Protein AF-A0A059TWB1-F1 (afdb_monomer)

Radius of gyration: 18.77 Å; Cα contacts (8 Å, |Δi|>4): 506; chains: 1; bounding box: 41×34×62 Å

Solvent-accessible surface area (backbone atoms only — not comparable to full-atom values): 12458 Å² total; per-residue (Å²): 110,69,72,59,52,55,50,52,51,52,52,54,50,26,30,46,40,76,43,80,79,46,78,46,64,42,46,31,95,49,27,59,61,52,25,61,77,69,71,44,81,83,44,58,67,52,51,39,12,22,33,42,38,39,28,37,21,22,76,16,65,18,37,36,33,47,24,25,37,33,41,39,44,37,40,92,89,51,74,46,52,28,53,13,28,26,36,66,85,48,67,91,72,43,72,48,36,39,58,62,101,56,64,46,23,57,30,35,44,96,59,38,19,75,46,54,56,62,40,77,74,44,64,26,36,30,58,40,40,35,68,32,70,75,49,55,72,70,47,60,68,69,38,43,62,79,84,70,40,66,91,69,52,77,73,54,35,19,51,40,55,50,51,51,52,47,40,73,71,65,38,67,44,34,39,38,33,33,29,40,33,36,27,32,69,80,41,83,48,82,61,46,58,63,17,45,38,77,41,53,30,92,77,63,86,42,48,49,64,52,45,74,71,16,54,64,55,50,84,85,68,44,56,76,96,66,40,60,88,76,63,77,128

pLDDT: mean 71.33, std 15.92, range [30.28, 88.69]

Organism: Haloferax mediterranei (strain ATCC 33500 / DSM 1411 / JCM 8866 / NBRC 14739 / NCIMB 2177 / R-4) (NCBI:txid523841)

Structure (mmCIF, N/CA/C/O backbone):
data_AF-A0A059TWB1-F1
#
_entry.id   AF-A0A059TWB1-F1
#
loop_
_atom_site.group_PDB
_atom_site.id
_atom_site.type_symbol
_atom_site.label_atom_id
_atom_site.label_alt_id
_atom_site.label_comp_id
_atom_site.label_asym_id
_atom_site.label_entity_id
_atom_site.label_seq_id
_atom_site.pdbx_PDB_ins_code
_atom_site.Cartn_x
_atom_site.Cartn_y
_atom_site.Cartn_z
_atom_site.occupancy
_atom_site.B_iso_or_equiv
_atom_site.auth_seq_id
_atom_site.auth_comp_id
_atom_site.auth_asym_id
_atom_site.auth_atom_id
_atom_site.pdbx_PDB_model_num
ATOM 1 N N . MET A 1 1 ? -14.867 14.874 36.931 1.00 57.94 1 MET A N 1
ATOM 2 C CA . MET A 1 1 ? -14.498 13.442 36.920 1.00 57.94 1 MET A CA 1
ATOM 3 C C . MET A 1 1 ? -15.467 12.647 36.046 1.00 57.94 1 MET A C 1
ATOM 5 O O . MET A 1 1 ? -15.020 12.167 35.021 1.00 57.94 1 MET A O 1
ATOM 9 N N . ILE A 1 2 ? -16.777 12.658 36.336 1.00 58.56 2 ILE A N 1
ATOM 10 C CA . ILE A 1 2 ? -17.833 11.964 35.555 1.00 58.56 2 ILE A CA 1
ATOM 11 C C . ILE A 1 2 ? -17.865 12.372 34.066 1.00 58.56 2 ILE A C 1
ATOM 13 O O . ILE A 1 2 ? -17.783 11.517 33.196 1.00 58.56 2 ILE A O 1
ATOM 17 N N . LEU A 1 3 ? -17.836 13.675 33.762 1.00 59.59 3 LEU A N 1
ATOM 18 C CA . LEU A 1 3 ? -17.797 14.181 32.376 1.00 59.59 3 LEU A CA 1
ATOM 19 C C . LEU A 1 3 ? -16.589 13.684 31.559 1.00 59.59 3 LEU A C 1
ATOM 21 O O . LEU A 1 3 ? -16.654 13.584 30.339 1.00 59.59 3 LEU A O 1
ATOM 25 N N . ASN A 1 4 ? -15.474 13.385 32.232 1.00 63.19 4 ASN A N 1
ATOM 26 C CA . ASN A 1 4 ? -14.256 12.914 31.576 1.00 63.19 4 ASN A CA 1
ATOM 27 C C . ASN A 1 4 ? -14.325 11.406 31.286 1.00 63.19 4 ASN A C 1
ATOM 29 O O . ASN A 1 4 ? -13.721 10.934 30.330 1.00 63.19 4 ASN A O 1
ATOM 33 N N . GLU A 1 5 ? -15.074 10.653 32.094 1.00 61.12 5 GLU A N 1
ATOM 34 C CA . GLU A 1 5 ? -15.342 9.231 31.868 1.00 61.12 5 GLU A CA 1
ATOM 35 C C . GLU A 1 5 ? -16.397 9.033 30.773 1.00 61.12 5 GLU A C 1
ATOM 37 O O . GLU A 1 5 ? -16.177 8.227 29.875 1.00 61.12 5 GLU A O 1
ATOM 42 N N . GLU A 1 6 ? -17.470 9.831 30.758 1.00 63.31 6 GLU A N 1
ATOM 43 C CA . GLU A 1 6 ? -18.494 9.806 29.698 1.00 63.31 6 GLU A CA 1
ATOM 44 C C . GLU A 1 6 ? -17.918 10.182 28.324 1.00 63.31 6 GLU A C 1
ATOM 46 O O . GLU A 1 6 ? -18.225 9.542 27.313 1.00 63.31 6 GLU A O 1
ATOM 51 N N . LYS A 1 7 ? -17.017 11.175 28.281 1.00 64.88 7 LYS A N 1
ATOM 52 C CA . LYS A 1 7 ? -16.310 11.563 27.054 1.00 64.88 7 LYS A CA 1
ATOM 53 C C . LYS A 1 7 ? -15.406 10.436 26.544 1.00 64.88 7 LYS A C 1
ATOM 55 O O . LYS A 1 7 ? -15.518 10.055 25.382 1.00 64.88 7 LYS A O 1
ATOM 60 N N . LYS A 1 8 ? -14.600 9.824 27.421 1.00 67.00 8 LYS A N 1
ATOM 61 C CA . LYS A 1 8 ? -13.758 8.661 27.074 1.00 67.00 8 LYS A CA 1
ATOM 62 C C . LYS A 1 8 ? -14.581 7.467 26.591 1.00 67.00 8 LYS A C 1
ATOM 64 O O . LYS A 1 8 ? -14.169 6.759 25.676 1.00 67.00 8 LYS A O 1
ATOM 69 N N . GLN A 1 9 ? -15.749 7.238 27.186 1.00 64.56 9 GLN A N 1
ATOM 70 C CA . GLN A 1 9 ? -16.629 6.134 26.811 1.00 64.56 9 GLN A CA 1
ATOM 71 C C . GLN A 1 9 ? -17.284 6.367 25.440 1.00 64.56 9 GLN A C 1
ATOM 73 O O . GLN A 1 9 ? -17.378 5.434 24.645 1.00 64.56 9 GLN A O 1
ATOM 78 N N . THR A 1 10 ? -17.661 7.611 25.134 1.00 68.38 10 THR A N 1
ATOM 79 C CA . THR A 1 10 ? -18.201 8.015 23.823 1.00 68.38 10 THR A CA 1
ATOM 80 C C . THR A 1 10 ? -17.132 7.948 22.727 1.00 68.38 10 THR A C 1
ATOM 82 O O . THR A 1 10 ? -17.381 7.426 21.640 1.00 68.38 10 THR A O 1
ATOM 85 N N . GLU A 1 11 ? -15.911 8.399 23.026 1.00 65.19 11 GLU A N 1
ATOM 86 C CA . GLU A 1 11 ? -14.762 8.298 22.117 1.00 65.19 11 GLU A CA 1
ATOM 87 C C . GLU A 1 11 ? -14.415 6.837 21.810 1.00 65.19 11 GLU A C 1
ATOM 89 O O . GLU A 1 11 ? -14.202 6.478 20.653 1.00 65.19 11 GLU A O 1
ATOM 94 N N . PHE A 1 12 ? -14.428 5.966 22.823 1.00 67.88 12 PHE A N 1
ATOM 95 C CA . PHE A 1 12 ? -14.189 4.535 22.640 1.00 67.88 12 PHE A CA 1
ATOM 96 C C . PHE A 1 12 ? -15.277 3.855 21.797 1.00 67.88 12 PHE A C 1
ATOM 98 O O . PHE A 1 12 ? -14.980 2.973 20.993 1.00 67.88 12 PHE A O 1
ATOM 105 N N . GLN A 1 13 ? -16.539 4.265 21.945 1.00 72.88 13 GLN A N 1
ATOM 106 C CA . GLN A 1 13 ? -17.643 3.742 21.132 1.00 72.88 13 GLN A CA 1
ATOM 107 C C . GLN A 1 13 ? -17.576 4.179 19.663 1.00 72.88 13 GLN A C 1
ATOM 109 O O . GLN A 1 13 ? -18.137 3.496 18.812 1.00 72.88 13 GLN A O 1
ATOM 114 N N . SER A 1 14 ? -16.854 5.258 19.366 1.00 79.62 14 SER A N 1
ATOM 115 C CA . SER A 1 14 ? -16.756 5.848 18.026 1.00 79.62 14 SER A CA 1
ATOM 116 C C . SER A 1 14 ? -15.468 5.467 17.285 1.00 79.62 14 SER A C 1
ATOM 118 O O . SER A 1 14 ? -15.200 5.999 16.212 1.00 79.62 14 SER A O 1
ATOM 120 N N . LYS A 1 15 ? -14.650 4.571 17.854 1.00 80.62 15 LYS A N 1
ATOM 121 C CA . LYS A 1 15 ? -13.326 4.217 17.332 1.00 80.62 15 LYS A CA 1
ATOM 122 C C . LYS A 1 15 ? -13.314 2.841 16.658 1.00 80.62 15 LYS A C 1
ATOM 124 O O . LYS A 1 15 ? -13.809 1.857 17.222 1.00 80.62 15 LYS A O 1
ATOM 129 N N . ALA A 1 16 ? -12.700 2.767 15.478 1.00 83.75 16 ALA A N 1
ATOM 130 C CA . ALA A 1 16 ? -12.298 1.503 14.868 1.00 83.75 16 ALA A CA 1
ATOM 131 C C . ALA A 1 16 ? -10.991 1.005 15.510 1.00 83.75 16 ALA A C 1
ATOM 133 O O . ALA A 1 16 ? -10.107 1.793 15.855 1.00 83.75 16 ALA A O 1
ATOM 134 N N . LEU A 1 17 ? -10.856 -0.308 15.695 1.00 85.06 17 LEU A N 1
ATOM 135 C CA . LEU A 1 17 ? -9.647 -0.924 16.251 1.00 85.06 17 LEU A CA 1
ATOM 136 C C . LEU A 1 17 ? -9.122 -1.927 15.239 1.00 85.06 17 LEU A C 1
ATOM 138 O O . LEU A 1 17 ? -9.489 -3.102 15.271 1.00 85.06 17 LEU A O 1
ATOM 142 N N . LEU A 1 18 ? -8.296 -1.421 14.327 1.00 83.81 18 LEU A N 1
ATOM 143 C CA . LEU A 1 18 ? -7.732 -2.216 13.251 1.00 83.81 18 LEU A CA 1
ATOM 144 C C . LEU A 1 18 ? -6.528 -3.025 13.726 1.00 83.81 18 LEU A C 1
ATOM 146 O O . LEU A 1 18 ? -5.653 -2.506 14.421 1.00 83.81 18 LEU A O 1
ATOM 150 N N . ARG A 1 19 ? -6.482 -4.287 13.309 1.00 83.00 19 ARG A N 1
ATOM 151 C CA . ARG A 1 19 ? -5.307 -5.150 13.388 1.00 83.00 19 ARG A CA 1
ATOM 152 C C . ARG A 1 19 ? -4.946 -5.600 11.980 1.00 83.00 19 ARG A C 1
ATOM 154 O O . ARG A 1 19 ? -5.829 -5.962 11.207 1.00 83.00 19 ARG A O 1
ATOM 161 N N . ILE A 1 20 ? -3.656 -5.547 11.671 1.00 85.94 20 ILE A N 1
ATOM 162 C CA . ILE A 1 20 ? -3.090 -6.099 10.442 1.00 85.94 20 ILE A CA 1
ATOM 163 C C . ILE A 1 20 ? -2.754 -7.552 10.756 1.00 85.94 20 ILE A C 1
ATOM 165 O O . ILE A 1 20 ? -1.930 -7.806 11.633 1.00 85.94 20 ILE A O 1
ATOM 169 N N . GLU A 1 21 ? -3.441 -8.483 10.107 1.00 83.69 21 GLU A N 1
ATOM 170 C CA . GLU A 1 21 ? -3.181 -9.918 10.276 1.00 83.69 21 GLU A CA 1
ATOM 171 C C . GLU A 1 21 ? -2.085 -10.387 9.329 1.00 83.69 21 GLU A C 1
ATOM 173 O O . GLU A 1 21 ? -1.260 -11.216 9.700 1.00 83.69 21 GLU A O 1
ATOM 178 N N . ASP A 1 22 ? -2.083 -9.839 8.113 1.00 85.12 22 ASP A N 1
ATOM 179 C CA . ASP A 1 22 ? -1.113 -10.169 7.081 1.00 85.12 22 ASP A CA 1
ATOM 180 C C . ASP A 1 22 ? -0.926 -8.998 6.110 1.00 85.12 22 ASP A C 1
ATOM 182 O O . ASP A 1 22 ? -1.837 -8.186 5.904 1.00 85.12 22 ASP A O 1
ATOM 186 N N . LEU A 1 23 ? 0.260 -8.933 5.515 1.00 85.50 23 LEU A N 1
ATOM 187 C CA . LEU A 1 23 ? 0.643 -7.990 4.474 1.00 85.50 23 LEU A CA 1
ATOM 188 C C . LEU A 1 23 ? 1.452 -8.745 3.426 1.00 85.50 23 LEU A C 1
ATOM 190 O O . LEU A 1 23 ? 2.512 -9.291 3.730 1.00 85.50 23 LEU A O 1
ATOM 194 N N . GLN A 1 24 ? 0.992 -8.699 2.182 1.00 86.56 24 GLN A N 1
ATOM 195 C CA . GLN A 1 24 ? 1.705 -9.263 1.048 1.00 86.56 24 GLN A CA 1
ATOM 196 C C . GLN A 1 24 ? 1.864 -8.206 -0.035 1.00 86.56 24 GLN A C 1
ATOM 198 O O . GLN A 1 24 ? 0.950 -7.436 -0.324 1.00 86.56 24 GLN A O 1
ATOM 203 N N . VAL A 1 25 ? 3.044 -8.180 -0.641 1.00 85.94 25 VAL A N 1
ATOM 204 C CA . VAL A 1 25 ? 3.274 -7.463 -1.891 1.00 85.94 25 VAL A CA 1
ATOM 205 C C . VAL A 1 25 ? 3.314 -8.519 -2.991 1.00 85.94 25 VAL A C 1
ATOM 207 O O . VAL A 1 25 ? 3.913 -9.578 -2.815 1.00 85.94 25 VAL A O 1
ATOM 210 N N . ILE A 1 26 ? 2.660 -8.273 -4.116 1.00 87.25 26 ILE A N 1
ATOM 211 C CA . ILE A 1 26 ? 2.767 -9.116 -5.305 1.00 87.25 26 ILE A CA 1
ATOM 212 C C . ILE A 1 26 ? 3.538 -8.287 -6.320 1.00 87.25 26 ILE A C 1
ATOM 214 O O . ILE A 1 26 ? 3.010 -7.277 -6.787 1.00 87.25 26 ILE A O 1
ATOM 218 N N . PRO A 1 27 ? 4.787 -8.661 -6.621 1.00 86.31 27 PRO A N 1
ATOM 219 C CA . PRO A 1 27 ? 5.607 -7.863 -7.507 1.00 86.31 27 PRO A CA 1
ATOM 220 C C . PRO A 1 27 ? 5.086 -7.959 -8.944 1.00 86.31 27 PRO A C 1
ATOM 222 O O . PRO A 1 27 ? 4.483 -8.978 -9.313 1.00 86.31 27 PRO A O 1
ATOM 225 N N . ALA A 1 28 ? 5.307 -6.912 -9.740 1.00 84.06 28 ALA A N 1
ATOM 226 C CA . ALA A 1 28 ? 4.759 -6.778 -11.094 1.00 84.06 28 ALA A CA 1
ATOM 227 C C . ALA A 1 28 ? 4.947 -8.035 -11.969 1.00 84.06 28 ALA A C 1
ATOM 229 O O . ALA A 1 28 ? 4.011 -8.488 -12.631 1.00 84.06 28 ALA A O 1
ATOM 230 N N . GLU A 1 29 ? 6.106 -8.698 -11.898 1.00 84.88 29 GLU A N 1
ATOM 231 C CA . GLU A 1 29 ? 6.397 -9.908 -12.675 1.00 84.88 29 GLU A CA 1
ATOM 232 C C . GLU A 1 29 ? 5.523 -11.125 -12.318 1.00 84.88 29 GLU A C 1
ATOM 234 O O . GLU A 1 29 ? 5.424 -12.067 -13.106 1.00 84.88 29 GLU A O 1
ATOM 239 N N . LYS A 1 30 ? 4.870 -11.117 -11.149 1.00 88.06 30 LYS A N 1
ATOM 240 C CA . LYS A 1 30 ? 3.925 -12.157 -10.708 1.00 88.06 30 LYS A CA 1
ATOM 241 C C . LYS A 1 30 ? 2.465 -11.757 -10.894 1.00 88.06 30 LYS A C 1
ATOM 243 O O . LYS A 1 30 ? 1.582 -12.601 -10.719 1.00 88.06 30 LYS A O 1
ATOM 248 N N . VAL A 1 31 ? 2.182 -10.507 -11.269 1.00 84.88 31 VAL A N 1
ATOM 249 C CA . VAL A 1 31 ? 0.800 -10.022 -11.353 1.00 84.88 31 VAL A CA 1
ATOM 250 C C . VAL A 1 31 ? 0.008 -10.711 -12.455 1.00 84.88 31 VAL A C 1
ATOM 252 O O . VAL A 1 31 ? -1.175 -10.944 -12.260 1.00 84.88 31 VAL A O 1
ATOM 255 N N . SER A 1 32 ? 0.619 -11.137 -13.562 1.00 83.06 32 SER A N 1
ATOM 256 C CA . SER A 1 32 ? -0.116 -11.881 -14.601 1.00 83.06 32 SER A CA 1
ATOM 257 C C . SER A 1 32 ? -0.689 -13.212 -14.086 1.00 83.06 32 SER A C 1
ATOM 259 O O . SER A 1 32 ? -1.861 -13.524 -14.320 1.00 83.06 32 SER A O 1
ATOM 261 N N . GLU A 1 33 ? 0.104 -13.975 -13.328 1.00 86.44 33 GLU A N 1
ATOM 262 C CA . GLU A 1 33 ? -0.348 -15.224 -12.704 1.00 86.44 33 GLU A CA 1
ATOM 263 C C . GLU A 1 33 ? -1.407 -14.942 -11.633 1.00 86.44 33 GLU A C 1
ATOM 265 O O . GLU A 1 33 ? -2.465 -15.575 -11.607 1.00 86.44 33 GLU A O 1
ATOM 270 N N . TYR A 1 34 ? -1.150 -13.948 -10.781 1.00 84.56 34 TYR A N 1
ATOM 271 C CA . TYR A 1 34 ? -2.087 -13.523 -9.748 1.00 84.56 34 TYR A CA 1
ATOM 272 C C . TYR A 1 34 ? -3.430 -13.068 -10.341 1.00 84.56 34 TYR A C 1
ATOM 274 O O . TYR A 1 34 ? -4.488 -13.471 -9.859 1.00 84.56 34 TYR A O 1
ATOM 282 N N . ALA A 1 35 ? -3.394 -12.280 -11.415 1.00 78.50 35 ALA A N 1
ATOM 283 C CA . ALA A 1 35 ? -4.558 -11.793 -12.137 1.00 78.50 35 ALA A CA 1
ATOM 284 C C . ALA A 1 35 ? -5.383 -12.944 -12.706 1.00 78.50 35 ALA A C 1
ATOM 286 O O . ALA A 1 35 ? -6.587 -12.996 -12.461 1.00 78.50 35 ALA A O 1
ATOM 287 N N . THR A 1 36 ? -4.731 -13.910 -13.353 1.00 81.06 36 THR A N 1
ATOM 288 C CA . THR A 1 36 ? -5.395 -15.100 -13.903 1.00 81.06 36 THR A CA 1
ATOM 289 C C . THR A 1 36 ? -6.097 -15.900 -12.801 1.00 81.06 36 THR A C 1
ATOM 291 O O . THR A 1 36 ? -7.265 -16.269 -12.926 1.00 81.06 36 THR A O 1
ATOM 294 N N . ASN A 1 37 ? -5.408 -16.132 -11.679 1.00 82.50 37 ASN A N 1
ATOM 295 C CA . ASN A 1 37 ? -5.936 -16.921 -10.563 1.00 82.50 37 ASN A CA 1
ATOM 296 C C . ASN A 1 37 ? -7.098 -16.229 -9.830 1.00 82.50 37 ASN A C 1
ATOM 298 O O . ASN A 1 37 ? -7.952 -16.907 -9.257 1.00 82.50 37 ASN A O 1
ATOM 302 N N . ASN A 1 38 ? -7.151 -14.895 -9.872 1.00 75.62 38 ASN A N 1
ATOM 303 C CA . ASN A 1 38 ? -8.156 -14.082 -9.185 1.00 75.62 38 ASN A CA 1
ATOM 304 C C . ASN A 1 38 ? -9.183 -13.435 -10.138 1.00 75.62 38 ASN A C 1
ATOM 306 O O . ASN A 1 38 ? -10.037 -12.663 -9.699 1.00 75.62 38 ASN A O 1
ATOM 310 N N . GLY A 1 39 ? -9.144 -13.767 -11.435 1.00 71.56 39 GLY A N 1
ATOM 311 C CA . GLY A 1 39 ? -10.080 -13.276 -12.450 1.00 71.56 39 GLY A CA 1
ATOM 312 C C . GLY A 1 39 ? -9.986 -11.769 -12.716 1.00 71.56 39 GLY A C 1
ATOM 313 O O . GLY A 1 39 ? -11.023 -11.109 -12.836 1.00 71.56 39 GLY A O 1
ATOM 314 N N . LEU A 1 40 ? -8.762 -11.232 -12.783 1.00 70.19 40 LEU A N 1
ATOM 315 C CA . LEU A 1 40 ? -8.444 -9.812 -13.008 1.00 70.19 40 LEU A CA 1
ATOM 316 C C . LEU A 1 40 ? -8.096 -9.490 -14.473 1.00 70.19 40 LEU A C 1
ATOM 318 O O . LEU A 1 40 ? -7.635 -8.391 -14.769 1.00 70.19 40 LEU A O 1
ATOM 322 N N . ASP A 1 41 ? -8.357 -10.415 -15.397 1.00 64.50 41 ASP A N 1
ATOM 323 C CA . ASP A 1 41 ? -7.938 -10.355 -16.810 1.00 64.50 41 ASP A CA 1
ATOM 324 C C . ASP A 1 41 ? -8.489 -9.148 -17.599 1.00 64.50 41 ASP A C 1
ATOM 326 O O . ASP A 1 41 ? -8.076 -8.893 -18.725 1.00 64.50 41 ASP A O 1
ATOM 330 N N . THR A 1 42 ? -9.427 -8.388 -17.027 1.00 63.56 42 THR A N 1
ATOM 331 C CA . THR A 1 42 ? -10.041 -7.202 -17.647 1.00 63.56 42 THR A CA 1
ATOM 332 C C . THR A 1 42 ? -9.328 -5.884 -17.323 1.00 63.56 42 THR A C 1
ATOM 334 O O . THR A 1 42 ? -9.861 -4.826 -17.652 1.00 63.56 42 THR A O 1
ATOM 337 N N . TRP A 1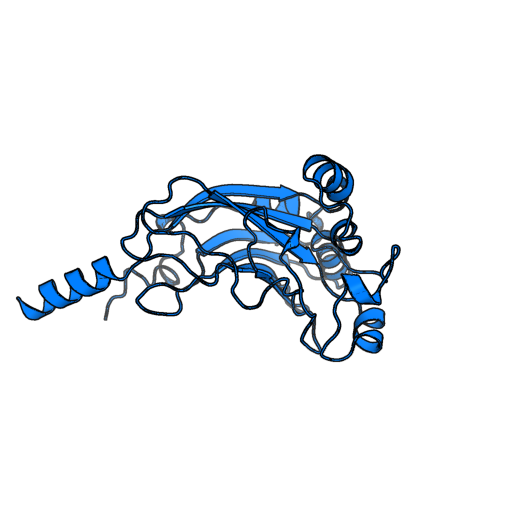 43 ? -8.169 -5.917 -16.651 1.00 69.25 43 TRP A N 1
ATOM 338 C CA . TRP A 1 43 ? -7.457 -4.723 -16.166 1.00 69.25 43 TRP A CA 1
ATOM 339 C C . TRP A 1 43 ? -5.988 -4.718 -16.628 1.00 69.25 43 TRP A C 1
ATOM 341 O O . TRP A 1 43 ? -5.089 -4.947 -15.818 1.00 69.25 43 TRP A O 1
ATOM 351 N N . PRO A 1 44 ? -5.707 -4.449 -17.918 1.00 67.44 44 PRO A N 1
ATOM 352 C CA . PRO A 1 44 ? -4.363 -4.593 -18.488 1.00 67.44 44 PRO A CA 1
ATOM 353 C C . PRO A 1 44 ? -3.288 -3.743 -17.796 1.00 67.44 44 PRO A C 1
ATOM 355 O O . PRO A 1 44 ? -2.142 -4.163 -17.694 1.00 67.44 44 PRO A O 1
ATOM 358 N N . HIS A 1 45 ? -3.655 -2.575 -17.258 1.00 69.31 45 HIS A N 1
ATOM 359 C CA . HIS A 1 45 ? -2.728 -1.696 -16.536 1.00 69.31 45 HIS A CA 1
ATOM 360 C C . HIS A 1 45 ? -2.200 -2.314 -15.232 1.00 69.31 45 HIS A C 1
ATOM 362 O O . HIS A 1 45 ? -1.092 -1.991 -14.815 1.00 69.31 45 HIS A O 1
ATOM 368 N N . LEU A 1 46 ? -2.942 -3.244 -14.613 1.00 74.44 46 LEU A N 1
ATOM 369 C CA . LEU A 1 46 ? -2.480 -3.935 -13.407 1.00 74.44 46 LEU A CA 1
ATOM 370 C C . LEU A 1 46 ? -1.269 -4.830 -13.683 1.00 74.44 46 LEU A C 1
ATOM 372 O O . LEU A 1 46 ? -0.492 -5.067 -12.770 1.00 74.44 46 LEU A O 1
ATOM 376 N N . LEU A 1 47 ? -1.059 -5.277 -14.928 1.00 76.50 47 LEU A N 1
ATOM 377 C CA . LEU A 1 47 ? 0.117 -6.074 -15.303 1.00 76.50 47 LEU A CA 1
ATOM 378 C C . LEU A 1 47 ? 1.440 -5.312 -15.132 1.00 76.50 47 LEU A C 1
ATOM 380 O O . LEU A 1 47 ? 2.496 -5.934 -15.089 1.00 76.50 47 LEU A O 1
ATOM 384 N N . HIS A 1 48 ? 1.374 -3.985 -15.030 1.00 76.25 48 HIS A N 1
ATOM 385 C CA . HIS A 1 48 ? 2.517 -3.102 -14.812 1.00 76.25 48 HIS A CA 1
ATOM 386 C C . HIS A 1 48 ? 2.613 -2.603 -13.364 1.00 76.25 48 HIS A C 1
ATOM 388 O O . HIS A 1 48 ? 3.455 -1.768 -13.058 1.00 76.25 48 HIS A O 1
ATOM 394 N N . ALA A 1 49 ? 1.735 -3.062 -12.472 1.00 80.12 49 ALA A N 1
ATOM 395 C CA . ALA A 1 49 ? 1.684 -2.603 -11.092 1.00 80.12 49 ALA A CA 1
ATOM 396 C C . ALA A 1 49 ? 2.334 -3.610 -10.146 1.00 80.12 49 ALA A C 1
ATOM 398 O O . ALA A 1 49 ? 2.241 -4.811 -10.363 1.00 80.12 49 ALA A O 1
ATOM 399 N N . ASP A 1 50 ? 2.895 -3.133 -9.038 1.00 85.19 50 ASP A N 1
ATOM 400 C CA . ASP A 1 50 ? 3.005 -3.978 -7.849 1.00 85.19 50 ASP A CA 1
ATOM 401 C C . ASP A 1 50 ? 1.635 -3.981 -7.152 1.00 85.19 50 ASP A C 1
ATOM 403 O O . ASP A 1 50 ? 0.963 -2.9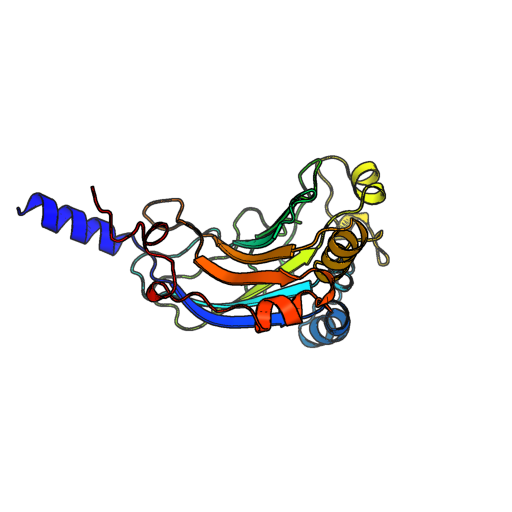50 -7.099 1.00 85.19 50 ASP A O 1
ATOM 407 N N . LEU A 1 51 ? 1.184 -5.108 -6.604 1.00 85.81 51 LEU A N 1
ATOM 408 C CA . LEU A 1 51 ? -0.042 -5.148 -5.800 1.00 85.81 51 LEU A CA 1
ATOM 409 C C . LEU A 1 51 ? 0.296 -5.239 -4.317 1.00 85.81 51 LEU A C 1
ATOM 411 O O . LEU A 1 51 ? 1.289 -5.848 -3.931 1.00 85.81 51 LEU A O 1
ATOM 415 N N . VAL A 1 52 ? -0.560 -4.666 -3.479 1.00 85.69 52 VAL A N 1
ATOM 416 C CA . VAL A 1 52 ? -0.513 -4.849 -2.028 1.00 85.69 52 VAL A CA 1
ATOM 417 C C . VAL A 1 52 ? -1.802 -5.504 -1.587 1.00 85.69 52 VAL A C 1
ATOM 419 O O . VAL A 1 52 ? -2.877 -4.928 -1.756 1.00 85.69 52 VAL A O 1
ATOM 422 N N . GLU A 1 53 ? -1.683 -6.679 -0.986 1.00 87.12 53 GLU A N 1
ATOM 423 C CA . GLU A 1 53 ? -2.752 -7.335 -0.253 1.00 87.12 53 GLU A CA 1
ATOM 424 C C . GLU A 1 53 ? -2.566 -7.123 1.244 1.00 87.12 53 GLU A C 1
ATOM 426 O O . GLU A 1 53 ? -1.495 -7.358 1.802 1.00 87.12 53 GLU A O 1
ATOM 431 N N . VAL A 1 54 ? -3.626 -6.678 1.908 1.00 85.88 54 VAL A N 1
ATOM 432 C CA . VAL A 1 54 ? -3.646 -6.488 3.356 1.00 85.88 54 VAL A CA 1
ATOM 433 C C . VAL A 1 54 ? -4.822 -7.258 3.924 1.00 85.88 54 VAL A C 1
ATOM 435 O O . VAL A 1 54 ? -5.972 -7.023 3.542 1.00 85.88 54 VAL A O 1
ATOM 438 N N . THR A 1 55 ? -4.540 -8.146 4.873 1.00 86.94 55 THR A N 1
ATOM 439 C CA . THR A 1 55 ? -5.579 -8.790 5.675 1.00 86.94 55 THR A CA 1
ATOM 440 C C . THR A 1 55 ? -5.809 -7.962 6.927 1.00 86.94 55 THR A C 1
ATOM 442 O O . THR A 1 55 ? -4.910 -7.783 7.751 1.00 86.94 55 THR A O 1
ATOM 445 N N . LEU A 1 56 ? -7.022 -7.434 7.057 1.00 86.25 56 LEU A N 1
ATOM 446 C CA . LEU A 1 56 ? -7.417 -6.539 8.134 1.00 86.25 56 LEU A CA 1
ATOM 447 C C . LEU A 1 56 ? -8.528 -7.133 8.984 1.00 86.25 56 LEU A C 1
ATOM 449 O O . LEU A 1 56 ? -9.428 -7.820 8.497 1.00 86.25 56 LEU A O 1
ATOM 453 N N . SER A 1 57 ? -8.505 -6.739 10.247 1.00 83.69 57 SER A N 1
ATOM 454 C CA . SER A 1 57 ? -9.516 -7.085 11.240 1.00 83.69 57 SER A CA 1
ATOM 455 C C . SER A 1 57 ? -9.909 -5.840 11.995 1.00 83.69 57 SER A C 1
ATOM 457 O O . SER A 1 57 ? -9.050 -5.024 12.320 1.00 83.69 57 SER A O 1
ATOM 459 N N . ASN A 1 58 ? -11.187 -5.695 12.319 1.00 85.50 58 ASN A N 1
ATOM 460 C CA . ASN A 1 58 ? -11.691 -4.580 13.103 1.00 85.50 58 ASN A CA 1
ATOM 461 C C . ASN A 1 58 ? -12.371 -5.088 14.372 1.00 85.50 58 ASN A C 1
ATOM 463 O O . ASN A 1 58 ? -13.471 -5.628 14.333 1.00 85.50 58 ASN A O 1
ATOM 467 N N . PHE A 1 59 ? -11.741 -4.848 15.518 1.00 84.50 59 PHE A N 1
ATOM 468 C CA . PHE A 1 59 ? -12.287 -5.139 16.850 1.00 84.50 59 PHE A CA 1
ATOM 469 C C . PHE A 1 59 ? -12.962 -3.916 17.487 1.00 84.50 59 PHE A C 1
ATOM 471 O O . PHE A 1 59 ? -13.317 -3.925 18.668 1.00 84.50 59 PHE A O 1
ATOM 478 N N . GLY A 1 60 ? -13.077 -2.830 16.723 1.00 78.94 60 GLY A N 1
ATOM 479 C CA . GLY A 1 60 ? -13.658 -1.574 17.158 1.00 78.94 60 GLY A CA 1
ATOM 480 C C . GLY A 1 60 ? -15.179 -1.594 17.154 1.00 78.94 60 GLY A C 1
ATOM 481 O O . GLY A 1 60 ? -15.833 -2.487 16.610 1.00 78.94 60 GLY A O 1
ATOM 482 N N . ARG A 1 61 ? -15.746 -0.560 17.775 1.00 82.88 61 ARG A N 1
ATOM 483 C CA . ARG A 1 61 ? -17.199 -0.346 17.838 1.00 82.88 61 ARG A CA 1
ATOM 484 C C . ARG A 1 61 ? -17.725 0.539 16.711 1.00 82.88 61 ARG A C 1
ATOM 486 O O . ARG A 1 61 ? -18.937 0.601 16.534 1.00 82.88 61 ARG A O 1
ATOM 493 N N . ALA A 1 62 ? -16.827 1.152 15.942 1.00 86.19 62 ALA A N 1
ATOM 494 C CA . ALA A 1 62 ? -17.127 1.836 14.693 1.00 86.19 62 ALA A CA 1
ATOM 495 C C . ALA A 1 62 ? -16.494 1.092 13.500 1.00 86.19 62 ALA A C 1
ATOM 497 O O . ALA A 1 62 ? -15.456 0.435 13.673 1.00 86.19 62 ALA A O 1
ATOM 498 N N . PRO A 1 63 ? -17.110 1.154 12.307 1.00 88.31 63 PRO A N 1
ATOM 499 C CA . PRO A 1 63 ? -16.458 0.705 11.083 1.00 88.31 63 PRO A CA 1
ATOM 500 C C . PRO A 1 63 ? -15.214 1.559 10.803 1.00 88.31 63 PRO A C 1
ATOM 502 O O . PRO A 1 63 ? -15.130 2.702 11.258 1.00 88.31 63 PRO A O 1
ATOM 505 N N . ALA A 1 64 ? -14.260 0.999 10.060 1.00 86.75 64 ALA A N 1
ATOM 506 C CA . ALA A 1 64 ? -13.263 1.810 9.374 1.00 86.75 64 ALA A CA 1
ATOM 507 C C . ALA A 1 64 ? -13.660 1.930 7.902 1.00 86.75 64 ALA A C 1
ATOM 509 O O . ALA A 1 64 ? -13.908 0.928 7.229 1.00 86.75 64 ALA A O 1
ATOM 510 N N . GLU A 1 65 ? -13.739 3.166 7.440 1.00 87.38 65 GLU A N 1
ATOM 511 C CA . GLU A 1 65 ? -14.230 3.562 6.126 1.00 87.38 65 GLU A CA 1
ATOM 512 C C . GLU A 1 65 ? -13.125 4.288 5.358 1.00 87.38 65 GLU A C 1
ATOM 514 O O . GLU A 1 65 ? -12.131 4.723 5.949 1.00 87.38 65 GLU A O 1
ATOM 519 N N . GLU A 1 66 ? -13.289 4.418 4.041 1.00 84.56 66 GLU A N 1
ATOM 520 C CA . GLU A 1 66 ? -12.305 5.057 3.160 1.00 84.56 66 GLU A CA 1
ATOM 521 C C . GLU A 1 66 ? -10.888 4.482 3.319 1.00 84.56 66 GLU A C 1
ATOM 523 O O . GLU A 1 66 ? -9.887 5.203 3.276 1.00 84.56 66 GLU A O 1
ATOM 528 N N . LEU A 1 67 ? -10.801 3.162 3.518 1.00 86.38 67 LEU A N 1
ATOM 529 C CA . LEU A 1 67 ? -9.532 2.454 3.606 1.00 86.38 67 LEU A CA 1
ATOM 530 C C . LEU A 1 67 ? -8.751 2.653 2.303 1.00 86.38 67 LEU A C 1
ATOM 532 O O . LEU A 1 67 ? -9.209 2.267 1.222 1.00 86.38 67 LEU A O 1
ATOM 536 N N . ARG A 1 68 ? -7.556 3.227 2.419 1.00 86.25 68 ARG A N 1
ATOM 537 C CA . ARG A 1 68 ? -6.623 3.434 1.306 1.00 86.25 68 ARG A CA 1
ATOM 538 C C . ARG A 1 68 ? -5.207 3.110 1.747 1.00 86.25 68 ARG A C 1
ATOM 540 O O . ARG A 1 68 ? -4.840 3.344 2.899 1.00 86.25 68 ARG A O 1
ATOM 547 N N . VAL A 1 69 ? -4.413 2.597 0.825 1.00 84.88 69 VAL A N 1
ATOM 548 C CA . VAL A 1 69 ? -3.001 2.322 1.045 1.00 84.88 69 VAL A CA 1
ATOM 549 C C . VAL A 1 69 ? -2.168 3.346 0.295 1.00 84.88 69 VAL A C 1
ATOM 551 O O . VAL A 1 69 ? -2.404 3.608 -0.874 1.00 84.88 69 VAL A O 1
ATOM 554 N N . GLU A 1 70 ? -1.200 3.930 0.988 1.00 83.69 70 GLU A N 1
ATOM 555 C CA . GLU A 1 70 ? -0.188 4.816 0.436 1.00 83.69 70 GLU A CA 1
ATOM 556 C C . GLU A 1 70 ? 1.138 4.076 0.341 1.00 83.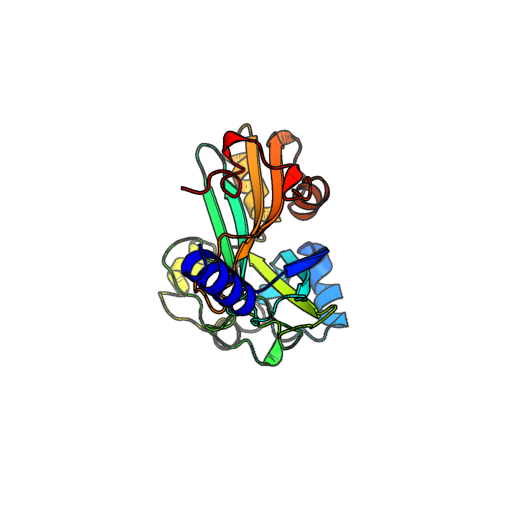69 70 GLU A C 1
ATOM 558 O O . GLU A 1 70 ? 1.666 3.659 1.371 1.00 83.69 70 GLU A O 1
ATOM 563 N N . ALA A 1 71 ? 1.689 3.945 -0.858 1.00 84.12 71 ALA A N 1
ATOM 564 C CA . ALA A 1 71 ? 3.101 3.662 -1.037 1.00 84.12 71 ALA A CA 1
ATOM 565 C C . ALA A 1 71 ? 3.894 4.962 -1.059 1.00 84.12 71 ALA A C 1
ATOM 567 O O . ALA A 1 71 ? 3.422 5.978 -1.560 1.00 84.12 71 ALA A O 1
ATOM 568 N N . MET A 1 72 ? 5.101 4.914 -0.516 1.00 84.12 72 MET A N 1
ATOM 569 C CA . MET A 1 72 ? 6.001 6.049 -0.433 1.00 84.12 72 MET A CA 1
ATOM 570 C C . MET A 1 72 ? 7.405 5.593 -0.809 1.00 84.12 72 MET A C 1
ATOM 572 O O . MET A 1 72 ? 7.882 4.595 -0.269 1.00 84.12 72 MET A O 1
ATOM 576 N N . LEU A 1 73 ? 8.056 6.351 -1.684 1.00 82.31 73 LEU A N 1
ATOM 577 C CA . LEU A 1 73 ? 9.477 6.276 -1.999 1.00 82.31 73 LEU A CA 1
ATOM 578 C C . LEU A 1 73 ? 10.038 7.694 -1.913 1.00 82.31 73 LEU A C 1
ATOM 580 O O . LEU A 1 73 ? 9.700 8.538 -2.732 1.00 82.31 73 LEU A O 1
ATOM 584 N N . ASN A 1 74 ? 10.869 7.976 -0.917 1.00 83.81 74 ASN A N 1
ATOM 585 C CA . ASN A 1 74 ? 11.399 9.311 -0.662 1.00 83.81 74 ASN A CA 1
ATOM 586 C C . ASN A 1 74 ? 12.924 9.268 -0.545 1.00 83.81 74 ASN A C 1
ATOM 588 O O . ASN A 1 74 ? 13.479 8.601 0.320 1.00 83.81 74 ASN A O 1
ATOM 592 N N . GLY A 1 75 ? 13.600 9.989 -1.429 1.00 80.38 75 GLY A N 1
ATOM 593 C CA . GLY A 1 75 ? 15.024 10.283 -1.388 1.00 80.38 75 GLY A CA 1
ATOM 594 C C . GLY A 1 75 ? 15.252 11.758 -1.057 1.00 80.38 75 GLY A C 1
ATOM 595 O O . GLY A 1 75 ? 14.319 12.516 -0.785 1.00 80.38 75 GLY A O 1
ATOM 596 N N . ASN A 1 76 ? 16.507 12.197 -1.089 1.00 79.06 76 ASN A N 1
ATOM 597 C CA . ASN A 1 76 ? 16.849 13.591 -0.803 1.00 79.06 76 ASN A CA 1
ATOM 598 C C . ASN A 1 76 ? 16.492 14.547 -1.954 1.00 79.06 76 ASN A C 1
ATOM 600 O O . ASN A 1 76 ? 16.321 15.746 -1.731 1.00 79.06 76 ASN A O 1
ATOM 604 N N . LYS A 1 77 ? 16.442 14.045 -3.188 1.00 76.50 77 LYS A N 1
ATOM 605 C CA . LYS A 1 77 ? 16.208 14.800 -4.427 1.00 76.50 77 LYS A CA 1
ATOM 606 C C . LYS A 1 77 ? 14.851 14.480 -5.042 1.00 76.50 77 LYS A C 1
ATOM 608 O O . LYS A 1 77 ? 14.246 15.371 -5.635 1.00 76.50 77 LYS A O 1
ATOM 613 N N . ILE A 1 78 ? 14.405 13.230 -4.944 1.00 75.38 78 ILE A N 1
ATOM 614 C CA . ILE A 1 78 ? 13.162 12.745 -5.556 1.00 75.38 78 ILE A CA 1
ATOM 615 C C . ILE A 1 78 ? 12.232 12.223 -4.461 1.00 75.38 78 ILE A C 1
ATOM 617 O O . ILE A 1 78 ? 12.684 11.608 -3.501 1.00 75.38 78 ILE A O 1
ATOM 621 N N . GLY A 1 79 ? 10.931 12.474 -4.600 1.00 79.81 79 GLY A N 1
ATOM 622 C CA . GLY A 1 79 ? 9.897 11.918 -3.732 1.00 79.81 79 GLY A CA 1
ATOM 623 C C . GLY A 1 79 ? 8.706 11.441 -4.553 1.00 79.81 79 GLY A C 1
ATOM 624 O O . GLY A 1 79 ? 8.349 12.067 -5.554 1.00 79.81 79 GLY A O 1
ATOM 625 N N . TRP A 1 80 ? 8.118 10.328 -4.131 1.00 80.19 80 TRP A N 1
ATOM 626 C CA . TRP A 1 80 ? 6.964 9.695 -4.748 1.00 80.19 80 TRP A CA 1
ATOM 627 C C . TRP A 1 80 ? 6.034 9.136 -3.679 1.00 80.19 80 TRP A C 1
ATOM 629 O O . TRP A 1 80 ? 6.458 8.403 -2.785 1.00 80.19 80 TRP A O 1
ATOM 639 N N . GLU A 1 81 ? 4.751 9.460 -3.796 1.00 75.88 81 GLU A N 1
ATOM 640 C CA . GLU A 1 81 ? 3.698 8.979 -2.912 1.00 75.88 81 GLU A CA 1
ATOM 641 C C . GLU A 1 81 ? 2.490 8.583 -3.760 1.00 75.88 81 GLU A C 1
ATOM 643 O O . GLU A 1 81 ? 2.045 9.347 -4.608 1.00 75.88 81 GLU A O 1
ATOM 648 N N . SER A 1 82 ? 1.948 7.388 -3.535 1.00 74.19 82 SER A N 1
ATOM 649 C CA . SER A 1 82 ? 0.836 6.843 -4.314 1.00 74.19 82 SER A CA 1
ATOM 650 C C . SER A 1 82 ? -0.210 6.248 -3.383 1.00 74.19 82 SER A C 1
ATOM 652 O O . SER A 1 82 ? 0.050 5.262 -2.706 1.00 74.19 82 SER A O 1
ATOM 654 N N . GLN A 1 83 ? -1.394 6.865 -3.329 1.00 71.25 83 GLN A N 1
ATOM 655 C CA . GLN A 1 83 ? -2.563 6.405 -2.577 1.00 71.25 83 GLN A CA 1
ATOM 656 C C . GLN A 1 83 ? -3.587 5.619 -3.418 1.00 71.25 83 GLN A C 1
ATOM 658 O O . GLN A 1 83 ? -4.447 6.205 -4.074 1.00 71.25 83 GLN A O 1
ATOM 663 N N . GLY A 1 84 ? -3.578 4.293 -3.330 1.00 72.19 84 GLY A N 1
ATOM 664 C CA . GLY A 1 84 ? -4.604 3.439 -3.931 1.00 72.19 84 GLY A CA 1
ATOM 665 C C . GLY A 1 84 ? -5.734 3.104 -2.945 1.00 72.19 84 GLY A C 1
ATOM 666 O O . GLY A 1 84 ? -5.459 2.780 -1.784 1.00 72.19 84 GLY A O 1
ATOM 667 N N . PRO A 1 85 ? -7.020 3.139 -3.345 1.00 73.75 85 PRO A N 1
ATOM 668 C CA . PRO A 1 85 ? -8.085 2.601 -2.506 1.00 73.75 85 PRO A CA 1
ATOM 669 C C . PRO A 1 85 ? -7.916 1.088 -2.336 1.00 73.75 85 PRO A C 1
ATOM 671 O O . PRO A 1 85 ? -7.473 0.390 -3.251 1.00 73.75 85 PRO A O 1
ATOM 674 N N . LEU A 1 86 ? -8.289 0.579 -1.163 1.00 78.19 86 LEU A N 1
ATOM 675 C CA . LEU A 1 86 ? -8.357 -0.858 -0.910 1.00 78.19 86 LEU A CA 1
ATOM 676 C C . LEU A 1 86 ? -9.680 -1.433 -1.432 1.00 78.19 86 LEU A C 1
ATOM 678 O O . LEU A 1 86 ? -10.751 -0.941 -1.089 1.00 78.19 86 LEU A O 1
ATOM 682 N N . ILE A 1 87 ? -9.620 -2.505 -2.221 1.00 76.00 87 ILE A N 1
ATOM 683 C CA . ILE A 1 87 ? -10.794 -3.162 -2.809 1.00 76.00 87 ILE A CA 1
ATOM 684 C C . ILE A 1 87 ? -10.906 -4.588 -2.270 1.00 76.00 87 ILE A C 1
ATOM 686 O O . ILE A 1 87 ? -9.946 -5.355 -2.289 1.00 76.00 87 ILE A O 1
ATOM 690 N N . GLN A 1 88 ? -12.093 -4.960 -1.791 1.00 72.31 88 GLN A N 1
ATOM 691 C CA . GLN A 1 88 ? -12.355 -6.272 -1.194 1.00 72.31 88 GLN A CA 1
ATOM 692 C C . GLN A 1 88 ? -12.770 -7.297 -2.261 1.00 72.31 88 GLN A C 1
ATOM 694 O O . GLN A 1 88 ? -13.947 -7.632 -2.358 1.00 72.31 88 GLN A O 1
ATOM 699 N N . GLY A 1 89 ? -11.855 -7.761 -3.117 1.00 62.03 89 GLY A N 1
ATOM 700 C CA . GLY A 1 89 ? -12.164 -8.753 -4.168 1.00 62.03 89 GLY A CA 1
ATOM 701 C C . GLY A 1 89 ? -13.192 -8.300 -5.227 1.00 62.03 89 GLY A C 1
ATOM 702 O O . GLY A 1 89 ? -13.390 -8.977 -6.234 1.00 62.03 89 GLY A O 1
ATOM 703 N N . GLU A 1 90 ? -13.815 -7.132 -5.053 1.00 61.25 90 GLU A N 1
ATOM 704 C CA . GLU A 1 90 ? -14.763 -6.503 -5.969 1.00 61.25 90 GLU A CA 1
ATOM 705 C C . GLU A 1 90 ? -14.055 -5.630 -7.009 1.00 61.25 90 GLU A C 1
ATOM 707 O O . GLU A 1 90 ? -14.499 -4.544 -7.365 1.00 61.25 90 GLU A O 1
ATOM 712 N N . TRP A 1 91 ? -12.947 -6.119 -7.555 1.00 57.97 91 TRP A N 1
ATOM 713 C CA . TRP A 1 91 ? -12.222 -5.438 -8.629 1.00 57.97 91 TRP A CA 1
ATOM 714 C C . TRP A 1 91 ? -13.126 -5.080 -9.812 1.00 57.97 91 TRP A C 1
ATOM 716 O O . TRP A 1 91 ? -12.967 -4.044 -10.440 1.00 57.97 91 TRP A O 1
ATOM 726 N N . LYS A 1 92 ? -14.153 -5.898 -10.064 1.00 46.53 92 LYS A N 1
ATOM 727 C CA . LYS A 1 92 ? -15.138 -5.708 -11.138 1.00 46.53 92 LYS A CA 1
ATOM 728 C C . LYS A 1 92 ? -16.031 -4.472 -10.960 1.00 46.53 92 LYS A C 1
ATOM 730 O O . LYS A 1 92 ? -16.618 -4.033 -11.944 1.00 46.53 92 LYS A O 1
ATOM 735 N N . THR A 1 93 ? -16.158 -3.928 -9.747 1.00 47.44 93 THR A N 1
ATOM 736 C CA . THR A 1 93 ? -16.950 -2.714 -9.468 1.00 47.44 93 THR A CA 1
ATOM 737 C C . THR A 1 93 ? -16.084 -1.459 -9.347 1.00 47.44 93 THR A C 1
ATOM 739 O O . THR A 1 93 ? -16.628 -0.359 -9.251 1.00 47.44 93 THR A O 1
ATOM 742 N N . ALA A 1 94 ? -14.755 -1.600 -9.416 1.00 51.03 94 ALA A N 1
ATOM 743 C CA . ALA A 1 94 ? -13.780 -0.535 -9.208 1.00 51.03 94 ALA A CA 1
ATOM 744 C C . ALA A 1 94 ? -13.602 0.373 -10.443 1.00 51.03 94 ALA A C 1
ATOM 746 O O . ALA A 1 94 ? -12.513 0.593 -10.960 1.00 51.03 94 ALA A O 1
ATOM 747 N N . LEU A 1 95 ? -14.711 0.881 -10.971 1.00 45.62 95 LEU A N 1
ATOM 748 C CA . LEU A 1 95 ? -14.712 1.898 -12.013 1.00 45.62 95 LEU A CA 1
ATOM 749 C C . LEU A 1 95 ? -14.462 3.268 -11.370 1.00 45.62 95 LEU A C 1
ATOM 751 O O . LEU A 1 95 ? -15.378 3.769 -10.714 1.00 45.62 95 LEU A O 1
ATOM 755 N N . LYS A 1 96 ? -13.306 3.903 -11.643 1.00 51.41 96 LYS A N 1
ATOM 756 C CA . LYS A 1 96 ? -13.214 5.263 -12.240 1.00 51.41 96 LYS A CA 1
ATOM 757 C C . LYS A 1 96 ? -11.892 6.001 -12.005 1.00 51.41 96 LYS A C 1
ATOM 759 O O . LYS A 1 96 ? -11.455 6.103 -10.876 1.00 51.41 96 LYS A O 1
ATOM 764 N N . LYS A 1 97 ? -11.485 6.691 -13.082 1.00 45.22 97 LYS A N 1
ATOM 765 C CA . LYS A 1 97 ? -10.735 7.958 -13.177 1.00 45.22 97 LYS A CA 1
ATOM 766 C C . LYS A 1 97 ? -9.352 8.052 -12.524 1.00 45.22 97 LYS A C 1
ATOM 768 O O . LYS A 1 97 ? -9.188 7.996 -11.313 1.00 45.22 97 LYS A O 1
ATOM 773 N N . MET A 1 98 ? -8.374 8.378 -13.361 1.00 45.56 98 MET A N 1
ATOM 774 C CA . MET A 1 98 ? -7.147 9.033 -12.919 1.00 45.56 98 MET A CA 1
ATOM 775 C C . MET A 1 98 ? -7.423 10.517 -12.674 1.00 45.56 98 MET A C 1
ATOM 777 O O . MET A 1 98 ? -8.076 11.149 -13.499 1.00 45.56 98 MET A O 1
ATOM 781 N N . THR A 1 99 ? -6.935 11.064 -11.561 1.00 40.94 99 THR A N 1
ATOM 782 C CA . THR A 1 99 ? -6.988 12.506 -11.285 1.00 40.94 99 THR A CA 1
ATOM 783 C C . THR A 1 99 ? -5.619 12.981 -10.808 1.00 40.94 99 THR A C 1
ATOM 785 O O . THR A 1 99 ? -5.163 12.476 -9.782 1.00 40.94 99 THR A O 1
ATOM 788 N N . GLY A 1 100 ? -5.031 13.979 -11.478 1.00 37.50 100 GLY A N 1
ATOM 789 C CA . GLY A 1 100 ? -3.941 14.799 -10.927 1.00 37.50 100 GLY A CA 1
ATOM 790 C C . GLY A 1 100 ? -2.707 14.989 -11.836 1.00 37.50 100 GLY A C 1
ATOM 791 O O . GLY A 1 100 ? -2.269 14.020 -12.445 1.00 37.50 100 GLY A O 1
ATOM 792 N N . PRO A 1 101 ? -2.121 16.209 -11.911 1.00 32.12 101 PRO A N 1
ATOM 793 C CA . PRO A 1 101 ? -0.991 16.579 -12.784 1.00 32.12 101 PRO A CA 1
ATOM 794 C C . PRO A 1 101 ? 0.394 16.347 -12.138 1.00 32.12 101 PRO A C 1
ATOM 796 O O . PRO A 1 101 ? 1.295 17.186 -12.242 1.00 32.12 101 PRO A O 1
ATOM 799 N N . ARG A 1 102 ? 0.519 15.285 -11.335 1.00 39.31 102 ARG A N 1
ATOM 800 C CA . ARG A 1 102 ? 1.760 14.777 -10.720 1.00 39.31 102 ARG A CA 1
ATOM 801 C C . ARG A 1 102 ? 1.607 13.276 -10.514 1.00 39.31 102 ARG A C 1
ATOM 803 O O . ARG A 1 102 ? 0.535 12.752 -10.781 1.00 39.31 102 ARG A O 1
ATOM 810 N N . MET A 1 103 ? 2.659 12.604 -10.031 1.00 39.56 103 MET A N 1
ATOM 811 C CA . MET A 1 103 ? 2.682 11.181 -9.661 1.00 39.56 103 MET A CA 1
ATOM 812 C C . MET A 1 103 ? 1.657 10.817 -8.558 1.00 39.56 103 MET A C 1
ATOM 814 O O . MET A 1 103 ? 2.025 10.363 -7.482 1.00 39.56 103 MET A O 1
ATOM 818 N N . ASP A 1 104 ? 0.375 11.037 -8.823 1.00 38.09 104 ASP A N 1
ATOM 819 C CA . ASP A 1 104 ? -0.769 10.697 -8.005 1.00 38.09 104 ASP A CA 1
ATOM 820 C C . ASP A 1 104 ? -1.219 9.283 -8.377 1.00 38.09 104 ASP A C 1
ATOM 822 O O . ASP A 1 104 ? -1.172 8.846 -9.530 1.00 38.09 104 ASP A O 1
ATOM 826 N N . ALA A 1 105 ? -1.653 8.538 -7.371 1.00 39.50 105 ALA A N 1
ATOM 827 C CA . ALA A 1 105 ? -2.122 7.179 -7.562 1.00 39.50 105 ALA A CA 1
ATOM 828 C C . ALA A 1 105 ? -3.413 7.085 -8.357 1.00 39.50 105 ALA A C 1
ATOM 830 O O . ALA A 1 105 ? -4.315 7.922 -8.255 1.00 39.50 105 ALA A O 1
ATOM 831 N N . ILE A 1 106 ? -3.547 5.952 -9.036 1.00 48.06 106 ILE A N 1
ATOM 832 C CA . ILE A 1 106 ? -4.787 5.562 -9.685 1.00 48.06 106 ILE A CA 1
ATOM 833 C C . ILE A 1 106 ? -5.828 5.262 -8.611 1.00 48.06 106 ILE A C 1
ATOM 835 O O . ILE A 1 106 ? -5.735 4.288 -7.859 1.00 48.06 106 ILE A O 1
ATOM 839 N N . ARG A 1 107 ? -6.847 6.118 -8.541 1.00 49.56 107 ARG A N 1
ATOM 840 C CA . ARG A 1 107 ? -8.035 5.857 -7.738 1.00 49.56 107 ARG A CA 1
ATOM 841 C C . ARG A 1 107 ? -8.909 4.898 -8.526 1.00 49.56 107 ARG A C 1
ATOM 843 O O . ARG A 1 107 ? -9.204 5.125 -9.686 1.00 49.56 107 ARG A O 1
ATOM 850 N N . LEU A 1 108 ? -9.269 3.785 -7.906 1.00 50.09 108 LEU A N 1
ATOM 851 C CA . LEU A 1 108 ? -10.152 2.783 -8.504 1.00 50.09 108 LEU A CA 1
ATOM 852 C C . LEU A 1 108 ? -11.599 2.933 -7.990 1.00 50.09 108 LEU A C 1
ATOM 854 O O . LEU A 1 108 ? -12.537 2.406 -8.580 1.00 50.09 108 LEU A O 1
ATOM 858 N N . ASN A 1 109 ? -11.799 3.676 -6.896 1.00 51.47 109 ASN A N 1
ATOM 859 C CA . ASN A 1 109 ? -13.094 4.122 -6.394 1.00 51.47 109 ASN A CA 1
ATOM 860 C C . ASN A 1 109 ? -12.928 5.397 -5.533 1.00 51.47 109 ASN A C 1
ATOM 862 O O . ASN A 1 109 ? -11.852 5.663 -4.997 1.00 51.47 109 ASN A O 1
ATOM 866 N N . ASP A 1 110 ? -14.005 6.173 -5.379 1.00 52.12 110 ASP A N 1
ATOM 867 C CA . ASP A 1 110 ? -13.998 7.400 -4.560 1.00 52.12 110 ASP A CA 1
ATOM 868 C C . ASP A 1 110 ? -14.221 7.121 -3.061 1.00 52.12 110 ASP A C 1
ATOM 870 O O . ASP A 1 110 ? -14.054 8.011 -2.231 1.00 52.12 110 ASP A O 1
ATOM 874 N N . GLN A 1 111 ? -14.645 5.900 -2.712 1.00 57.84 111 GLN A N 1
ATOM 875 C CA . GLN A 1 111 ? -15.090 5.538 -1.358 1.00 57.84 111 GLN A CA 1
ATOM 876 C C . GLN A 1 111 ? -14.092 4.676 -0.571 1.00 57.84 111 GLN A C 1
ATOM 878 O O . GLN A 1 111 ? -14.327 4.408 0.605 1.00 57.84 111 GLN A O 1
ATOM 883 N N . GLY A 1 112 ? -12.983 4.250 -1.183 1.00 68.44 112 GLY A N 1
ATOM 884 C CA . GLY A 1 112 ? -12.018 3.336 -0.573 1.00 68.44 112 GLY A CA 1
ATOM 885 C C . GLY A 1 112 ? -12.603 1.956 -0.261 1.00 68.44 112 GLY A C 1
ATOM 886 O O . GLY A 1 112 ? -13.636 1.549 -0.798 1.00 68.44 112 GLY A O 1
ATOM 887 N N . GLY A 1 113 ? -11.920 1.231 0.622 1.00 79.12 113 GLY A N 1
ATOM 888 C CA . GLY A 1 113 ? -12.436 0.010 1.237 1.00 79.12 113 GLY A CA 1
ATOM 889 C C . GLY A 1 113 ? -13.193 0.306 2.531 1.00 79.12 113 GLY A C 1
ATOM 890 O O . GLY A 1 113 ? -12.990 1.340 3.167 1.00 79.12 113 GLY A O 1
ATOM 891 N N . VAL A 1 114 ? -14.038 -0.630 2.963 1.00 84.56 114 VAL A N 1
ATOM 892 C CA . VAL A 1 114 ? -14.746 -0.544 4.249 1.00 84.56 114 VAL A CA 1
ATOM 893 C C . VAL A 1 114 ? -14.625 -1.865 4.991 1.00 84.56 114 VAL A C 1
ATOM 895 O O . VAL A 1 114 ? -14.886 -2.919 4.407 1.00 84.56 114 VAL A O 1
ATOM 898 N N . ILE A 1 115 ? -14.277 -1.806 6.278 1.00 85.50 115 ILE A N 1
ATOM 899 C CA . ILE A 1 115 ? -14.341 -2.937 7.210 1.00 85.50 115 ILE A CA 1
ATOM 900 C C . ILE A 1 115 ? -15.323 -2.613 8.340 1.00 85.50 115 ILE A C 1
ATOM 902 O O . ILE A 1 115 ? -15.194 -1.631 9.079 1.00 85.50 115 ILE A O 1
ATOM 906 N N . GLY A 1 116 ? -16.348 -3.449 8.456 1.00 85.62 116 GLY A N 1
ATOM 907 C CA . GLY A 1 116 ? -17.419 -3.316 9.428 1.00 85.62 116 GLY A CA 1
ATOM 908 C C . GLY A 1 116 ? -16.947 -3.555 10.860 1.00 85.62 116 GLY A C 1
ATOM 909 O O . GLY A 1 116 ? -15.818 -3.963 11.133 1.00 85.62 116 GLY A O 1
ATOM 910 N N . THR A 1 117 ? -17.836 -3.304 11.815 1.00 85.62 117 THR A N 1
ATOM 911 C CA . THR A 1 117 ? -17.565 -3.563 13.234 1.00 85.62 117 THR A CA 1
ATOM 912 C C . THR A 1 117 ? -17.456 -5.064 13.504 1.00 85.62 117 THR A C 1
ATOM 914 O O . THR A 1 117 ? -18.365 -5.810 13.140 1.00 85.62 117 THR A O 1
ATOM 917 N N . ASN A 1 118 ? -16.424 -5.495 14.233 1.00 80.31 118 ASN A N 1
ATOM 918 C CA . ASN A 1 118 ? -16.184 -6.893 14.627 1.00 80.31 118 ASN A CA 1
ATOM 919 C C . ASN A 1 118 ? -15.908 -7.872 13.469 1.00 80.31 118 ASN A C 1
ATOM 921 O O . ASN A 1 118 ? -16.079 -9.083 13.638 1.00 80.31 118 ASN A O 1
ATOM 925 N N . GLU A 1 119 ? -15.475 -7.381 12.307 1.00 82.44 119 GLU A N 1
ATOM 926 C CA . GLU A 1 119 ? -15.026 -8.237 11.206 1.00 82.44 119 GLU A CA 1
ATOM 927 C C . GLU A 1 119 ? -13.614 -8.751 11.481 1.00 82.44 119 GLU A C 1
ATOM 929 O O . GLU A 1 119 ? -12.718 -7.982 11.823 1.00 82.44 119 GLU A O 1
ATOM 934 N N . ARG A 1 120 ? -13.438 -10.073 11.407 1.00 78.56 120 ARG A N 1
ATOM 935 C CA . ARG A 1 120 ? -12.273 -10.728 12.007 1.00 78.56 120 ARG A CA 1
ATOM 936 C C . ARG A 1 120 ? -11.092 -10.948 11.099 1.00 78.56 120 ARG A C 1
ATOM 938 O O . ARG A 1 120 ? -10.035 -11.042 11.683 1.00 78.56 120 ARG A O 1
ATOM 945 N N . GLU A 1 121 ? -11.287 -11.095 9.792 1.00 85.38 121 GLU A N 1
ATOM 946 C CA . GLU A 1 121 ? -10.231 -11.220 8.779 1.00 85.38 121 GLU A CA 1
ATOM 947 C C . GLU A 1 121 ? -10.873 -10.915 7.420 1.00 85.38 121 GLU A C 1
ATOM 949 O O . GLU A 1 121 ? -11.748 -11.650 6.953 1.00 85.38 121 GLU A O 1
ATOM 954 N N . LYS A 1 122 ? -10.489 -9.803 6.800 1.00 86.50 122 LYS A N 1
ATOM 955 C CA . LYS A 1 122 ? -10.881 -9.452 5.437 1.00 86.50 122 LYS A CA 1
ATOM 956 C C . LYS A 1 122 ? -9.656 -9.092 4.627 1.00 86.50 122 LYS A C 1
ATOM 958 O O . LYS A 1 122 ? -8.863 -8.254 5.046 1.00 86.50 122 LYS A O 1
ATOM 963 N N . VAL A 1 123 ? -9.551 -9.709 3.458 1.00 86.44 123 VAL A N 1
ATOM 964 C CA . VAL A 1 123 ? -8.501 -9.416 2.488 1.00 86.44 123 VAL A CA 1
ATOM 965 C C . VAL A 1 123 ? -8.949 -8.249 1.624 1.00 86.44 123 VAL A C 1
ATOM 967 O O . VAL A 1 123 ? -10.047 -8.258 1.059 1.00 86.44 123 VAL A O 1
ATOM 970 N N . TYR A 1 124 ? -8.084 -7.251 1.537 1.00 85.88 124 TYR A N 1
ATOM 971 C CA . TYR A 1 124 ? -8.207 -6.142 0.612 1.00 85.88 124 TYR A CA 1
ATOM 972 C C . TYR A 1 124 ? -6.978 -6.096 -0.271 1.00 85.88 124 TYR A C 1
ATOM 974 O O . TYR A 1 124 ? -5.877 -6.381 0.195 1.00 85.88 124 TYR A O 1
ATOM 982 N N . THR A 1 125 ? -7.153 -5.642 -1.504 1.00 83.56 125 THR A N 1
ATOM 983 C CA . THR A 1 125 ? -6.040 -5.466 -2.428 1.00 83.56 125 THR A CA 1
ATOM 984 C C . THR A 1 125 ? -6.039 -4.061 -3.018 1.00 83.56 125 THR A C 1
ATOM 986 O O . THR A 1 125 ? -7.088 -3.436 -3.182 1.00 83.56 125 THR A O 1
ATOM 989 N N . THR A 1 126 ? -4.855 -3.555 -3.342 1.00 82.44 126 THR A N 1
ATOM 990 C CA . THR A 1 126 ? -4.668 -2.342 -4.137 1.00 82.44 126 THR A CA 1
ATOM 991 C C . THR A 1 126 ? -3.482 -2.495 -5.083 1.00 82.44 126 THR A C 1
ATOM 993 O O . THR A 1 126 ? -2.685 -3.421 -4.938 1.00 82.44 126 THR A O 1
ATOM 996 N N . SER A 1 127 ? -3.356 -1.578 -6.033 1.00 81.50 127 SER A N 1
ATOM 997 C CA . SER A 1 127 ? -2.259 -1.514 -6.996 1.00 81.50 127 SER A CA 1
ATOM 998 C C . SER A 1 127 ? -1.405 -0.274 -6.772 1.00 81.50 127 SER A C 1
ATOM 1000 O O . SER A 1 127 ? -1.939 0.820 -6.601 1.00 81.50 127 SER A O 1
ATOM 1002 N N . LEU A 1 128 ? -0.092 -0.438 -6.854 1.00 80.50 128 LEU A N 1
ATOM 1003 C CA . LEU A 1 128 ? 0.916 0.600 -6.725 1.00 80.50 128 LEU A CA 1
ATOM 1004 C C . LEU A 1 128 ? 1.673 0.733 -8.042 1.00 80.50 128 LEU A C 1
ATOM 1006 O O . LEU A 1 128 ? 2.358 -0.189 -8.482 1.00 80.50 128 LEU A O 1
ATOM 1010 N N . HIS A 1 129 ? 1.518 1.884 -8.674 1.00 77.25 129 HIS A N 1
ATOM 1011 C CA . HIS A 1 129 ? 2.231 2.261 -9.886 1.00 77.25 129 HIS A CA 1
ATOM 1012 C C . HIS A 1 129 ? 2.147 3.776 -10.072 1.00 77.25 129 HIS A C 1
ATOM 1014 O O . HIS A 1 129 ? 1.333 4.452 -9.433 1.00 77.25 129 HIS A O 1
ATOM 1020 N N . ALA A 1 130 ? 3.012 4.297 -10.930 1.00 74.62 130 ALA A N 1
ATOM 1021 C CA . ALA A 1 130 ? 3.037 5.673 -11.373 1.00 74.62 130 ALA A CA 1
ATOM 1022 C C . ALA A 1 130 ? 2.784 5.774 -12.873 1.00 74.62 130 ALA A C 1
ATOM 1024 O O . ALA A 1 130 ? 3.000 4.852 -13.662 1.00 74.62 130 ALA A O 1
ATOM 1025 N N . VAL A 1 131 ? 2.327 6.959 -13.229 1.00 70.19 131 VAL A N 1
ATOM 1026 C CA . VAL A 1 131 ? 2.074 7.413 -14.584 1.00 70.19 131 VAL A CA 1
ATOM 1027 C C . VAL A 1 131 ? 3.379 7.969 -15.143 1.00 70.19 131 VAL A C 1
ATOM 1029 O O . VAL A 1 131 ? 4.095 8.667 -14.428 1.00 70.19 131 VAL A O 1
ATOM 1032 N N . THR A 1 132 ? 3.706 7.656 -16.393 1.00 66.12 132 THR A N 1
ATOM 1033 C CA . THR A 1 132 ? 4.830 8.299 -17.090 1.00 66.12 132 THR A CA 1
ATOM 1034 C C . THR A 1 132 ? 4.401 9.637 -17.689 1.00 66.12 132 THR A C 1
ATOM 1036 O O . THR A 1 132 ? 3.225 9.822 -17.999 1.00 66.12 132 THR A O 1
ATOM 1039 N N . ASP A 1 133 ? 5.353 10.544 -17.918 1.00 64.06 133 ASP A N 1
ATOM 1040 C CA . ASP A 1 133 ? 5.107 11.856 -18.541 1.00 64.06 133 ASP A CA 1
ATOM 1041 C C . ASP A 1 133 ? 4.339 11.737 -19.878 1.00 64.06 133 ASP A C 1
ATOM 1043 O O . ASP A 1 133 ? 3.447 12.531 -20.172 1.00 64.06 133 ASP A O 1
ATOM 1047 N N . GLU A 1 134 ? 4.619 10.692 -20.670 1.00 59.03 134 GLU A N 1
ATOM 1048 C CA . GLU A 1 134 ? 3.906 10.407 -21.927 1.00 59.03 134 GLU A CA 1
ATOM 1049 C C . GLU A 1 134 ? 2.416 10.102 -21.715 1.00 59.03 134 GLU A C 1
ATOM 1051 O O . GLU A 1 134 ? 1.581 10.451 -22.551 1.00 59.03 134 GLU A O 1
ATOM 1056 N N . ILE A 1 135 ? 2.071 9.441 -20.609 1.00 59.28 135 ILE A N 1
ATOM 1057 C CA . ILE A 1 135 ? 0.685 9.166 -20.236 1.00 59.28 135 ILE A CA 1
ATOM 1058 C C . ILE A 1 135 ? 0.036 10.418 -19.649 1.00 59.28 135 ILE A C 1
ATOM 1060 O O . ILE A 1 135 ? -1.123 10.696 -19.949 1.00 59.28 135 ILE A O 1
ATOM 1064 N N . GLU A 1 136 ? 0.767 11.181 -18.841 1.00 60.19 136 GLU A N 1
ATOM 1065 C CA . GLU A 1 136 ? 0.267 12.415 -18.233 1.00 60.19 136 GLU A CA 1
ATOM 1066 C C . GLU A 1 136 ? -0.210 13.410 -19.305 1.00 60.19 136 GLU A C 1
ATOM 1068 O O . GLU A 1 136 ? -1.324 13.934 -19.219 1.00 60.19 136 GLU A O 1
ATOM 1073 N N . GLU A 1 137 ? 0.566 13.581 -20.381 1.00 62.34 137 GLU A N 1
ATOM 1074 C CA . GLU A 1 137 ? 0.185 14.418 -21.526 1.00 62.34 137 GLU A CA 1
ATOM 1075 C C . GLU A 1 137 ? -1.052 13.895 -22.281 1.00 62.34 137 GLU A C 1
ATOM 1077 O O . GLU A 1 137 ? -1.838 14.684 -22.812 1.00 62.34 137 GLU A O 1
ATOM 1082 N N . GLN A 1 138 ? -1.239 12.572 -22.345 1.00 57.62 138 GLN A N 1
ATOM 1083 C CA . GLN A 1 138 ? -2.345 11.939 -23.075 1.00 57.62 138 GLN A CA 1
ATOM 1084 C C . GLN A 1 138 ? -3.656 11.916 -22.290 1.00 57.62 138 GLN A C 1
ATOM 1086 O O . GLN A 1 138 ? -4.732 11.936 -22.893 1.00 57.62 138 GLN A O 1
ATOM 1091 N N . LEU A 1 139 ? -3.581 11.830 -20.964 1.00 55.47 139 LEU A N 1
ATOM 1092 C CA . LEU A 1 139 ? -4.748 11.580 -20.132 1.00 55.47 139 LEU A CA 1
ATOM 1093 C C . LEU A 1 139 ? -5.513 12.839 -19.736 1.00 55.47 139 LEU A C 1
ATOM 1095 O O . LEU A 1 139 ? -6.735 12.783 -19.610 1.00 55.47 139 LEU A O 1
ATOM 1099 N N . GLY A 1 140 ? -4.845 13.976 -19.543 1.00 56.59 140 GLY A N 1
ATOM 1100 C CA . GLY A 1 140 ? -5.494 15.119 -18.896 1.00 56.59 140 GLY A CA 1
ATOM 1101 C C . GLY A 1 140 ? -6.116 14.747 -17.534 1.00 56.59 140 GLY A C 1
ATOM 1102 O O . GLY A 1 140 ? -5.819 13.705 -16.954 1.00 56.59 140 GLY A O 1
ATOM 1103 N N . ASP A 1 141 ? -7.002 15.593 -17.009 1.00 54.44 141 ASP A N 1
ATOM 1104 C CA . ASP A 1 141 ? -7.428 15.506 -15.602 1.00 54.44 141 ASP A CA 1
ATOM 1105 C C . ASP A 1 141 ? -8.430 14.371 -15.265 1.00 54.44 141 ASP A C 1
ATOM 1107 O O . ASP A 1 141 ? -8.811 14.260 -14.101 1.00 54.44 141 ASP A O 1
ATOM 1111 N N . ASP A 1 142 ? -8.932 13.578 -16.234 1.00 53.12 142 ASP A N 1
ATOM 1112 C CA . ASP A 1 142 ? -10.236 12.907 -16.039 1.00 53.12 142 ASP A CA 1
ATOM 1113 C C . ASP A 1 142 ? -10.529 11.622 -16.869 1.00 53.12 142 ASP A C 1
ATOM 1115 O O . ASP A 1 142 ? -11.662 11.405 -17.317 1.00 53.12 142 ASP A O 1
ATOM 1119 N N . VAL A 1 143 ? -9.552 10.727 -17.079 1.00 52.72 143 VAL A N 1
ATOM 1120 C CA . VAL A 1 143 ? -9.715 9.537 -17.956 1.00 52.72 143 VAL A CA 1
ATOM 1121 C C . VAL A 1 143 ? -9.930 8.212 -17.211 1.00 52.72 143 VAL A C 1
ATOM 1123 O O . VAL A 1 143 ? -9.242 7.880 -16.246 1.00 52.72 143 VAL A O 1
ATOM 1126 N N . CYS A 1 144 ? -10.877 7.404 -17.711 1.00 56.00 144 CYS A N 1
ATOM 1127 C CA . CYS A 1 144 ? -11.110 6.017 -17.296 1.00 56.00 144 CYS A CA 1
ATOM 1128 C C . CYS A 1 144 ? -10.207 5.040 -18.073 1.00 56.00 144 CYS A C 1
ATOM 1130 O O . CYS A 1 144 ? -10.448 4.774 -19.251 1.00 56.00 144 CYS A O 1
ATOM 1132 N N . ILE A 1 145 ? -9.213 4.449 -17.403 1.00 56.06 145 ILE A N 1
ATOM 1133 C CA . ILE A 1 145 ? -8.177 3.583 -18.005 1.00 56.06 145 ILE A CA 1
ATOM 1134 C C . ILE A 1 145 ? -8.770 2.402 -18.785 1.00 56.06 145 ILE A C 1
ATOM 1136 O O . ILE A 1 145 ? -8.437 2.209 -19.952 1.00 56.06 145 ILE A O 1
ATOM 1140 N N . ASN A 1 146 ? -9.697 1.651 -18.178 1.00 54.28 146 ASN A N 1
ATOM 1141 C CA . ASN A 1 146 ? -10.265 0.446 -18.799 1.00 54.28 146 ASN A CA 1
ATOM 1142 C C . ASN A 1 146 ? -11.117 0.728 -20.040 1.00 54.28 146 ASN A C 1
ATOM 1144 O O . ASN A 1 146 ? -11.216 -0.122 -20.917 1.00 54.28 146 ASN A O 1
ATOM 1148 N N . GLU A 1 147 ? -11.749 1.899 -20.115 1.00 53.31 147 GLU A N 1
ATOM 1149 C CA . GLU A 1 147 ? -12.585 2.265 -21.265 1.00 53.31 147 GLU A CA 1
ATOM 1150 C C . GLU A 1 147 ? -11.757 2.884 -22.400 1.00 53.31 147 GLU A C 1
ATOM 1152 O O . GLU A 1 147 ? -12.176 2.843 -23.555 1.00 53.31 147 GLU A O 1
ATOM 1157 N N . THR A 1 148 ? -10.582 3.441 -22.083 1.00 52.97 148 THR A N 1
ATOM 1158 C CA . THR A 1 148 ? -9.843 4.330 -22.994 1.00 52.97 148 THR A CA 1
ATOM 1159 C C . THR A 1 148 ? -8.586 3.691 -23.584 1.00 52.97 148 THR A C 1
ATOM 1161 O O . THR A 1 148 ? -8.192 4.054 -24.689 1.00 52.97 148 THR A O 1
ATOM 1164 N N . MET A 1 149 ? -7.950 2.739 -22.89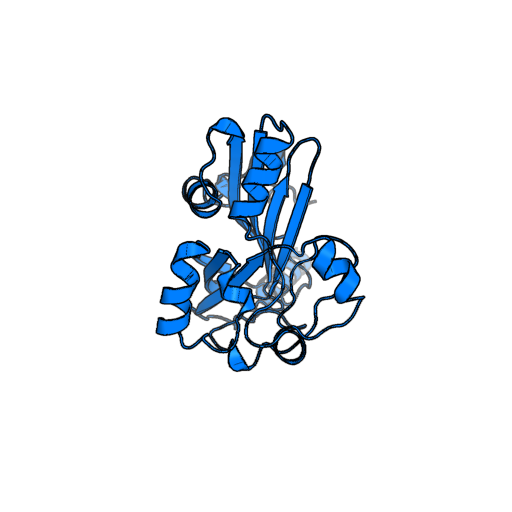1 1.00 56.44 149 MET A N 1
ATOM 1165 C CA . MET A 1 149 ? -6.588 2.296 -23.238 1.00 56.44 149 MET A CA 1
ATOM 1166 C C . MET A 1 149 ? -6.485 0.951 -23.974 1.00 56.44 149 MET A C 1
ATOM 1168 O O . MET A 1 149 ? -5.403 0.597 -24.437 1.00 56.44 149 MET A O 1
ATOM 1172 N N . GLY A 1 150 ? -7.599 0.232 -24.159 1.00 55.91 150 GLY A N 1
ATOM 1173 C CA . GLY A 1 150 ? -7.611 -1.057 -24.866 1.00 55.91 150 GLY A CA 1
ATOM 1174 C C . GLY A 1 150 ? -6.720 -2.123 -24.208 1.00 55.91 150 GLY A C 1
ATOM 1175 O O . GLY A 1 150 ? -6.397 -2.030 -23.027 1.00 55.91 150 GLY A O 1
ATOM 1176 N N . ASP A 1 151 ? -6.315 -3.139 -24.977 1.00 57.09 151 ASP A N 1
ATOM 1177 C CA . ASP A 1 151 ? -5.561 -4.302 -24.469 1.00 57.09 151 ASP A CA 1
ATOM 1178 C C . ASP A 1 151 ? -4.067 -4.024 -24.207 1.00 57.09 151 ASP A C 1
ATOM 1180 O O . ASP A 1 151 ? -3.362 -4.893 -23.699 1.00 57.09 151 ASP A O 1
ATOM 1184 N N . ASN A 1 152 ? -3.560 -2.845 -24.581 1.00 54.91 152 ASN A N 1
ATOM 1185 C CA . ASN A 1 152 ? -2.133 -2.522 -24.517 1.00 54.91 152 ASN A CA 1
ATOM 1186 C C . ASN A 1 152 ? -1.932 -1.073 -24.042 1.00 54.91 152 ASN A C 1
ATOM 1188 O O . ASN A 1 152 ? -1.619 -0.199 -24.859 1.00 54.91 152 ASN A O 1
ATOM 1192 N N . PRO A 1 153 ? -2.194 -0.794 -22.753 1.00 57.69 153 PRO A N 1
ATOM 1193 C CA . PRO A 1 153 ? -2.075 0.549 -22.217 1.00 57.69 153 PRO A CA 1
ATOM 1194 C C . PRO A 1 153 ? -0.629 1.069 -22.332 1.00 57.69 153 PRO A C 1
ATOM 1196 O O . PRO A 1 153 ? 0.312 0.273 -22.360 1.00 57.69 153 PRO A O 1
ATOM 1199 N N . PRO A 1 154 ? -0.432 2.396 -22.420 1.00 58.78 154 PRO A N 1
ATOM 1200 C CA . PRO A 1 154 ? 0.895 3.004 -22.395 1.00 58.78 154 PRO A CA 1
ATOM 1201 C C . PRO A 1 154 ? 1.661 2.671 -21.101 1.00 58.78 154 PRO A C 1
ATOM 1203 O O . PRO A 1 154 ? 1.092 2.166 -20.133 1.00 58.78 154 PRO A O 1
ATOM 1206 N N . GLY A 1 155 ? 2.971 2.946 -21.092 1.00 64.81 155 GLY A N 1
ATOM 1207 C CA . GLY A 1 155 ? 3.879 2.506 -20.030 1.00 64.81 155 GLY A CA 1
ATOM 1208 C C . GLY A 1 155 ? 3.582 3.140 -18.671 1.00 64.81 155 GLY A C 1
ATOM 1209 O O . GLY A 1 155 ? 3.872 4.315 -18.458 1.00 64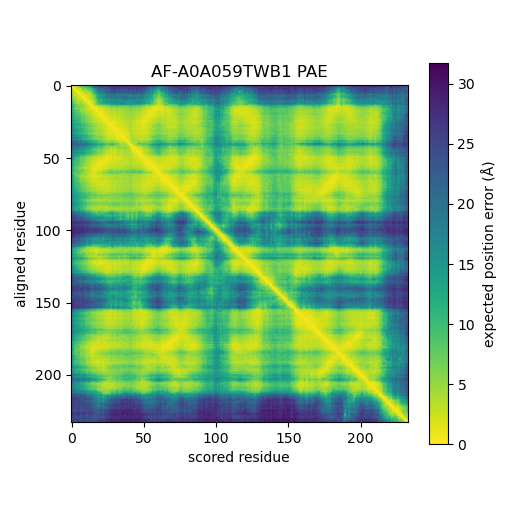.81 155 GLY A O 1
ATOM 1210 N N . PHE A 1 156 ? 3.028 2.358 -17.750 1.00 75.62 156 PHE A N 1
ATOM 1211 C CA . PHE A 1 156 ? 3.062 2.651 -16.318 1.00 75.62 156 PHE A CA 1
ATOM 1212 C C . PHE A 1 156 ? 4.396 2.188 -15.733 1.00 75.62 156 PHE A C 1
ATOM 1214 O O . PHE A 1 156 ? 5.022 1.277 -16.273 1.00 75.62 156 PHE A O 1
ATOM 1221 N N . LEU A 1 157 ? 4.804 2.797 -14.623 1.00 78.44 157 LEU A N 1
ATOM 1222 C CA . LEU A 1 157 ? 5.938 2.338 -13.828 1.00 78.44 157 LEU A CA 1
ATOM 1223 C C . LEU A 1 157 ? 5.422 1.682 -12.553 1.00 78.44 157 LEU A C 1
ATOM 1225 O O . LEU A 1 157 ? 4.725 2.317 -11.765 1.00 78.44 157 LEU A O 1
ATOM 1229 N N . SER A 1 158 ? 5.791 0.433 -12.321 1.00 83.12 158 SER A N 1
ATOM 1230 C CA . SER A 1 158 ? 5.636 -0.231 -11.027 1.00 83.12 158 SER A CA 1
ATOM 1231 C C . SER A 1 158 ? 6.404 0.514 -9.923 1.00 83.12 158 SER A C 1
ATOM 1233 O O . SER A 1 158 ? 7.312 1.309 -10.188 1.00 83.12 158 SER A O 1
ATOM 1235 N N . ALA A 1 159 ? 6.082 0.247 -8.654 1.00 84.94 159 ALA A N 1
ATOM 1236 C CA . ALA A 1 159 ? 6.857 0.791 -7.537 1.00 84.94 159 ALA A CA 1
ATOM 1237 C C . ALA A 1 159 ? 8.315 0.287 -7.569 1.00 84.94 159 ALA A C 1
ATOM 1239 O O . ALA A 1 159 ? 9.239 1.014 -7.199 1.00 84.94 159 ALA A O 1
ATOM 1240 N N . SER A 1 160 ? 8.531 -0.932 -8.066 1.00 85.12 160 SER A N 1
ATOM 1241 C CA . SER A 1 160 ? 9.863 -1.494 -8.311 1.00 85.12 160 SER A CA 1
ATOM 1242 C C . SER A 1 160 ? 10.636 -0.738 -9.400 1.00 85.12 160 SER A C 1
ATOM 1244 O O . SER A 1 160 ? 11.811 -0.434 -9.208 1.00 85.12 160 SER A O 1
ATOM 1246 N N . GLU A 1 161 ? 9.995 -0.356 -10.506 1.00 84.06 161 GLU A N 1
ATOM 1247 C CA . GLU A 1 161 ? 10.640 0.453 -11.553 1.00 84.06 161 GLU A CA 1
ATOM 1248 C C . GLU A 1 161 ? 10.953 1.878 -11.077 1.00 84.06 161 GLU A C 1
ATOM 1250 O O . GLU A 1 161 ? 12.014 2.421 -11.393 1.00 84.06 161 GLU A O 1
ATOM 1255 N N . LEU A 1 162 ? 10.082 2.472 -10.255 1.00 83.69 162 LEU A N 1
ATOM 1256 C CA . LEU A 1 162 ? 10.355 3.768 -9.628 1.00 83.69 162 LEU A CA 1
ATOM 1257 C C . LEU A 1 162 ? 11.579 3.714 -8.712 1.00 83.69 162 LEU A C 1
ATOM 1259 O O . LEU A 1 162 ? 12.379 4.647 -8.712 1.00 83.69 162 LEU A O 1
ATOM 1263 N N . LEU A 1 163 ? 11.780 2.624 -7.968 1.00 83.06 163 LEU A N 1
ATOM 1264 C CA . LEU A 1 163 ? 12.982 2.457 -7.147 1.00 83.06 163 LEU A CA 1
ATOM 1265 C C . LEU A 1 163 ? 14.271 2.530 -7.975 1.00 83.06 163 LEU A C 1
ATOM 1267 O O . LEU A 1 163 ? 15.242 3.141 -7.523 1.00 83.06 163 LEU A O 1
ATOM 1271 N N . TRP A 1 164 ? 14.284 1.971 -9.186 1.00 83.75 164 TRP A N 1
ATOM 1272 C CA . TRP A 1 164 ? 15.447 2.052 -10.074 1.00 83.75 164 TRP A CA 1
ATOM 1273 C C . TRP A 1 164 ? 15.718 3.487 -10.537 1.00 83.75 164 TRP A C 1
ATOM 1275 O O . TRP A 1 164 ? 16.870 3.915 -10.562 1.00 83.75 164 TRP A O 1
ATOM 1285 N N . ILE A 1 165 ? 14.675 4.287 -10.780 1.00 84.12 165 ILE A N 1
ATOM 1286 C CA . ILE A 1 165 ? 14.831 5.721 -11.080 1.00 84.12 165 ILE A CA 1
ATOM 1287 C C . ILE A 1 165 ? 15.493 6.459 -9.907 1.00 84.12 165 ILE A C 1
ATOM 1289 O O . ILE A 1 165 ? 16.386 7.287 -10.110 1.00 84.12 165 ILE A O 1
ATOM 1293 N N . PHE A 1 166 ? 15.104 6.148 -8.668 1.00 84.44 166 PHE A N 1
ATOM 1294 C CA . PHE A 1 166 ? 15.732 6.748 -7.488 1.00 84.44 166 PHE A CA 1
ATOM 1295 C C . PHE A 1 166 ? 17.209 6.346 -7.378 1.00 84.44 166 PHE A C 1
ATOM 1297 O O . PHE A 1 166 ? 18.052 7.206 -7.103 1.00 84.44 166 PHE A O 1
ATOM 1304 N N . GLN A 1 167 ? 17.546 5.080 -7.647 1.00 82.81 167 GLN A N 1
ATOM 1305 C CA . GLN A 1 167 ? 18.938 4.616 -7.691 1.00 82.81 167 GLN A CA 1
ATOM 1306 C C . GLN A 1 167 ? 19.758 5.374 -8.745 1.00 82.81 167 GLN A C 1
ATOM 1308 O O . GLN A 1 167 ? 20.824 5.910 -8.429 1.00 82.81 167 GLN A O 1
ATOM 1313 N N . ASP A 1 168 ? 19.239 5.483 -9.968 1.00 85.12 168 ASP A N 1
ATOM 1314 C CA . ASP A 1 168 ? 19.927 6.119 -11.095 1.00 85.12 168 ASP A CA 1
ATOM 1315 C C . ASP A 1 168 ? 20.097 7.634 -10.915 1.00 85.12 168 ASP A C 1
ATOM 1317 O O . ASP A 1 168 ? 21.063 8.228 -11.403 1.00 85.12 168 ASP A O 1
ATOM 1321 N N . SER A 1 169 ? 19.220 8.277 -10.139 1.00 82.50 169 SER A N 1
ATOM 1322 C CA . SER A 1 169 ? 19.344 9.700 -9.788 1.00 82.50 169 SER A CA 1
ATOM 1323 C C . SER A 1 169 ? 20.510 10.012 -8.826 1.00 82.50 169 SER A C 1
ATOM 1325 O O . SER A 1 169 ? 20.817 11.181 -8.525 1.00 82.50 169 SER A O 1
ATOM 1327 N N . GLY A 1 170 ? 21.185 8.969 -8.330 1.00 83.81 170 GLY A N 1
ATOM 1328 C CA . GLY A 1 170 ? 22.276 9.069 -7.372 1.00 83.81 170 GLY A CA 1
ATOM 1329 C C . GLY A 1 170 ? 21.797 9.464 -5.978 1.00 83.81 170 GLY A C 1
ATOM 1330 O O . GLY A 1 170 ? 22.470 10.259 -5.313 1.00 83.81 170 GLY A O 1
ATOM 1331 N N . GLU A 1 171 ? 20.620 8.990 -5.559 1.00 85.06 171 GLU A N 1
ATOM 1332 C CA . GLU A 1 171 ? 20.269 8.936 -4.137 1.00 85.06 171 GLU A CA 1
ATOM 1333 C C . GLU A 1 171 ? 21.233 7.997 -3.414 1.00 85.06 171 GLU A C 1
ATOM 1335 O O . GLU A 1 171 ? 21.629 6.967 -3.956 1.00 85.06 171 GLU A O 1
ATOM 1340 N N . SER A 1 172 ? 21.629 8.332 -2.189 1.00 86.19 172 SER A N 1
ATOM 1341 C CA . SER A 1 172 ? 22.423 7.428 -1.345 1.00 86.19 172 SER A CA 1
ATOM 1342 C C . SER A 1 172 ? 21.542 6.498 -0.516 1.00 86.19 172 SER A C 1
ATOM 1344 O O . SER A 1 172 ? 21.906 5.350 -0.272 1.00 86.19 172 SER A O 1
ATOM 1346 N N . GLU A 1 173 ? 20.382 6.998 -0.100 1.00 88.69 173 GLU A N 1
ATOM 1347 C CA . GLU A 1 173 ? 19.410 6.320 0.749 1.00 88.69 173 GLU A CA 1
ATOM 1348 C C . GLU A 1 173 ? 18.007 6.665 0.260 1.00 88.69 173 GLU A C 1
ATOM 1350 O O . GLU A 1 173 ? 17.774 7.764 -0.248 1.00 88.69 173 GLU A O 1
ATOM 1355 N N . ILE A 1 174 ? 17.097 5.706 0.389 1.00 85.25 174 ILE A N 1
ATOM 1356 C CA . ILE A 1 174 ? 15.699 5.843 0.000 1.00 85.25 174 ILE A CA 1
ATOM 1357 C C . ILE A 1 174 ? 14.851 5.352 1.170 1.00 85.25 174 ILE A C 1
ATOM 1359 O O . ILE A 1 174 ? 15.005 4.219 1.635 1.00 85.25 174 ILE A O 1
ATOM 1363 N N . ASP A 1 175 ? 13.954 6.210 1.635 1.00 85.75 175 ASP A N 1
ATOM 1364 C CA . ASP A 1 175 ? 12.881 5.863 2.550 1.00 85.75 175 ASP A CA 1
ATOM 1365 C C . ASP A 1 175 ? 11.738 5.245 1.754 1.00 85.75 175 ASP A C 1
ATOM 1367 O O . ASP A 1 175 ? 11.103 5.904 0.932 1.00 85.75 175 ASP A O 1
ATOM 1371 N N . ALA A 1 176 ? 11.455 3.977 2.012 1.00 84.94 176 ALA A N 1
ATOM 1372 C CA . ALA A 1 176 ? 10.397 3.234 1.356 1.00 84.94 176 ALA A CA 1
ATOM 1373 C C . ALA A 1 176 ? 9.383 2.740 2.384 1.00 84.94 176 ALA A C 1
ATOM 1375 O O . ALA A 1 176 ? 9.737 2.286 3.477 1.00 84.94 176 ALA A O 1
ATOM 1376 N N . GLY A 1 177 ? 8.102 2.795 2.042 1.00 86.06 177 GLY A N 1
ATOM 1377 C CA . GLY A 1 177 ? 7.084 2.291 2.945 1.00 86.06 177 GLY A CA 1
ATOM 1378 C C . GLY A 1 177 ? 5.699 2.190 2.348 1.00 86.06 177 GLY A C 1
ATOM 1379 O O . GLY A 1 177 ? 5.415 2.691 1.264 1.00 86.06 177 GLY A O 1
ATOM 1380 N N . VAL A 1 178 ? 4.835 1.540 3.118 1.00 85.19 178 VAL A N 1
ATOM 1381 C CA . VAL A 1 178 ? 3.416 1.378 2.839 1.00 85.19 178 VAL A CA 1
ATOM 1382 C C . VAL A 1 178 ? 2.632 1.770 4.090 1.00 85.19 178 VAL A C 1
ATOM 1384 O O . VAL A 1 178 ? 2.975 1.369 5.208 1.00 85.19 178 VAL A O 1
ATOM 1387 N N . ARG A 1 179 ? 1.578 2.570 3.931 1.00 86.50 179 ARG A N 1
ATOM 1388 C CA . ARG A 1 179 ? 0.736 3.068 5.024 1.00 86.50 179 ARG A CA 1
ATOM 1389 C C . ARG A 1 179 ? -0.738 2.842 4.726 1.00 86.50 179 ARG A C 1
ATOM 1391 O O . ARG A 1 179 ? -1.169 3.036 3.604 1.00 86.50 179 ARG A O 1
ATOM 1398 N N . LEU A 1 180 ? -1.522 2.500 5.739 1.00 87.56 180 LEU A N 1
ATOM 1399 C CA . LEU A 1 180 ? -2.973 2.385 5.680 1.00 87.56 180 LEU A CA 1
ATOM 1400 C C . LEU A 1 180 ? -3.620 3.633 6.278 1.00 87.56 180 LEU A C 1
ATOM 1402 O O . LEU A 1 180 ? -3.461 3.907 7.467 1.00 87.56 180 LEU A O 1
ATOM 1406 N N . TRP A 1 181 ? -4.401 4.350 5.485 1.00 88.69 181 TRP A N 1
ATOM 1407 C CA . TRP A 1 181 ? -5.257 5.436 5.948 1.00 88.69 181 TRP A CA 1
ATOM 1408 C C . TRP A 1 181 ? -6.702 4.962 6.051 1.00 88.69 181 TRP A C 1
ATOM 1410 O O . TRP A 1 181 ? -7.125 4.087 5.297 1.00 88.69 181 TRP A O 1
ATOM 1420 N N . TYR A 1 182 ? -7.451 5.554 6.978 1.00 87.50 182 TYR A N 1
ATOM 1421 C CA . TYR A 1 182 ? -8.869 5.272 7.170 1.00 87.50 182 TYR A CA 1
ATOM 1422 C C . TYR A 1 182 ? -9.561 6.403 7.930 1.00 87.50 182 TYR A C 1
ATOM 1424 O O . TYR A 1 182 ? -8.915 7.222 8.595 1.00 87.50 182 TYR A O 1
ATOM 1432 N N . LYS A 1 183 ? -10.889 6.393 7.872 1.00 87.00 183 LYS A N 1
ATOM 1433 C CA . LYS A 1 183 ? -11.782 7.181 8.719 1.00 87.00 183 LYS A CA 1
ATOM 1434 C C . LYS A 1 183 ? -12.573 6.262 9.639 1.00 87.00 183 LYS A C 1
ATOM 1436 O O . LYS A 1 183 ? -12.805 5.101 9.316 1.00 87.00 183 LYS A O 1
ATOM 1441 N N . ASP A 1 184 ? -12.994 6.773 10.786 1.00 86.44 184 ASP A N 1
ATOM 1442 C CA . ASP A 1 184 ? -14.001 6.115 11.624 1.00 86.44 184 ASP A CA 1
ATOM 1443 C C . ASP A 1 184 ? -15.015 7.138 12.162 1.00 86.44 184 ASP A C 1
ATOM 1445 O O . ASP A 1 184 ? -15.099 8.263 11.668 1.00 86.44 184 ASP A O 1
ATOM 1449 N N . GLY A 1 185 ? -15.785 6.775 13.193 1.00 82.38 185 GLY A N 1
ATOM 1450 C CA . GLY A 1 185 ? -16.801 7.646 13.792 1.00 82.38 185 GLY A CA 1
ATOM 1451 C C . GLY A 1 185 ? -16.280 8.970 14.372 1.00 82.38 185 GLY A C 1
ATOM 1452 O O . GLY A 1 185 ? -17.093 9.821 14.728 1.00 82.38 185 GLY A O 1
ATOM 1453 N N . LEU A 1 186 ? -14.960 9.173 14.475 1.00 81.12 186 LEU A N 1
ATOM 1454 C CA . LEU A 1 186 ? -14.344 10.449 14.867 1.00 81.12 186 LEU A CA 1
ATOM 1455 C C . LEU A 1 186 ? -13.689 11.200 13.689 1.00 81.12 186 LEU A C 1
ATOM 1457 O O . LEU A 1 186 ? -13.041 12.222 13.918 1.00 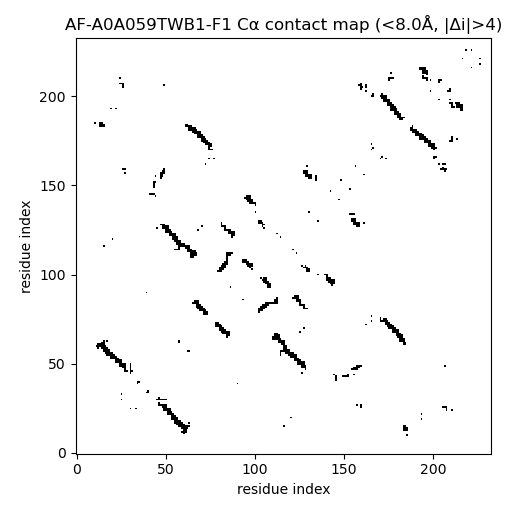81.12 186 LEU A O 1
ATOM 1461 N N . GLY A 1 187 ? -13.854 10.722 12.453 1.00 84.56 187 GLY A N 1
ATOM 1462 C CA . GLY A 1 187 ? -13.297 11.317 11.238 1.00 84.56 187 GLY A CA 1
ATOM 1463 C C . GLY A 1 187 ? -11.957 10.709 10.821 1.00 84.56 187 GLY A C 1
ATOM 1464 O O . GLY A 1 187 ? -11.693 9.530 11.063 1.00 84.56 187 GLY A O 1
ATOM 1465 N N . ASP A 1 188 ? -11.119 11.520 10.170 1.00 82.56 188 ASP A N 1
ATOM 1466 C CA . ASP A 1 188 ? -9.807 11.105 9.670 1.00 82.56 188 ASP A CA 1
ATOM 1467 C C . ASP A 1 188 ? -8.895 10.595 10.782 1.00 82.56 188 ASP A C 1
ATOM 1469 O O . ASP A 1 188 ? -8.699 11.234 11.825 1.00 82.56 188 ASP A O 1
ATOM 1473 N N . ARG A 1 189 ? -8.292 9.432 10.537 1.00 83.25 189 ARG A N 1
ATOM 1474 C CA . ARG A 1 189 ? -7.302 8.850 11.431 1.00 83.25 189 ARG A CA 1
ATOM 1475 C C . ARG A 1 189 ? -5.903 9.012 10.883 1.00 83.25 189 ARG A C 1
ATOM 1477 O O . ARG A 1 189 ? -5.668 9.144 9.685 1.00 83.25 189 ARG A O 1
ATOM 1484 N N . ARG A 1 190 ? -4.947 8.990 11.811 1.00 80.25 190 ARG A N 1
ATOM 1485 C CA . ARG A 1 190 ? -3.536 8.937 11.440 1.00 80.25 190 ARG A CA 1
ATOM 1486 C C . ARG A 1 190 ? -3.253 7.585 10.782 1.00 80.25 190 ARG A C 1
ATOM 1488 O O . ARG A 1 190 ? -3.811 6.580 11.233 1.00 80.25 190 ARG A O 1
ATOM 1495 N N . PRO A 1 191 ? -2.397 7.556 9.755 1.00 82.38 191 PRO A N 1
ATOM 1496 C CA . PRO A 1 191 ? -2.143 6.338 9.017 1.00 82.38 191 PRO A CA 1
ATOM 1497 C C . PRO A 1 191 ? -1.413 5.308 9.877 1.00 82.38 191 PRO A C 1
ATOM 1499 O O . PRO A 1 191 ? -0.525 5.648 10.664 1.00 82.38 191 PRO A O 1
ATOM 1502 N N . ILE A 1 192 ? -1.759 4.041 9.686 1.00 84.38 192 ILE A N 1
ATOM 1503 C CA . ILE A 1 192 ? -1.056 2.899 10.263 1.00 84.38 192 ILE A CA 1
ATOM 1504 C C . ILE A 1 192 ? 0.075 2.529 9.305 1.00 84.38 192 ILE A C 1
ATOM 1506 O O . ILE A 1 192 ? -0.158 2.339 8.117 1.00 84.38 192 ILE A O 1
ATOM 1510 N N . ARG A 1 193 ? 1.313 2.429 9.790 1.00 83.25 193 ARG A N 1
ATOM 1511 C CA . ARG A 1 193 ? 2.436 1.979 8.956 1.00 83.25 193 ARG A CA 1
ATOM 1512 C C . ARG A 1 193 ? 2.343 0.464 8.787 1.00 83.25 193 ARG A C 1
ATOM 1514 O O . ARG A 1 193 ? 2.368 -0.252 9.780 1.00 83.25 193 ARG A O 1
ATOM 1521 N N . LEU A 1 194 ? 2.220 0.003 7.547 1.00 80.06 194 LEU A N 1
ATOM 1522 C CA . LEU A 1 194 ? 2.186 -1.418 7.198 1.00 80.06 194 LEU A CA 1
ATOM 1523 C C . LEU A 1 194 ? 3.615 -1.966 7.048 1.00 80.06 194 LEU A C 1
ATOM 1525 O O . LEU A 1 194 ? 3.926 -3.039 7.550 1.00 80.06 194 LEU A O 1
ATOM 1529 N N . GLY A 1 195 ? 4.500 -1.171 6.443 1.00 79.25 195 GLY A N 1
ATOM 1530 C CA . GLY A 1 195 ? 5.939 -1.416 6.370 1.00 79.25 195 GLY A CA 1
ATOM 1531 C C . GLY A 1 195 ? 6.680 -0.099 6.165 1.00 79.25 195 GLY A C 1
ATOM 1532 O O . GLY A 1 195 ? 6.170 0.801 5.499 1.00 79.25 195 GLY A O 1
ATOM 1533 N N . TYR A 1 196 ? 7.850 0.058 6.779 1.00 82.19 196 TYR A N 1
ATOM 1534 C CA . TYR A 1 196 ? 8.692 1.242 6.603 1.00 82.19 196 TYR A CA 1
ATOM 1535 C C . TYR A 1 196 ? 10.165 0.896 6.787 1.00 82.19 196 TYR A C 1
ATOM 1537 O O . TYR A 1 196 ? 10.532 0.236 7.763 1.00 82.19 196 TYR A O 1
ATOM 1545 N N . THR A 1 197 ? 11.013 1.359 5.879 1.00 83.44 197 THR A N 1
ATOM 1546 C CA . THR A 1 197 ? 12.455 1.168 5.982 1.00 83.44 197 THR A CA 1
ATOM 1547 C C . THR A 1 197 ? 13.219 2.259 5.250 1.00 83.44 197 THR A C 1
ATOM 1549 O O . THR A 1 197 ? 12.719 2.843 4.293 1.00 83.44 197 THR A O 1
ATOM 1552 N N . THR A 1 198 ? 14.450 2.484 5.691 1.00 85.62 1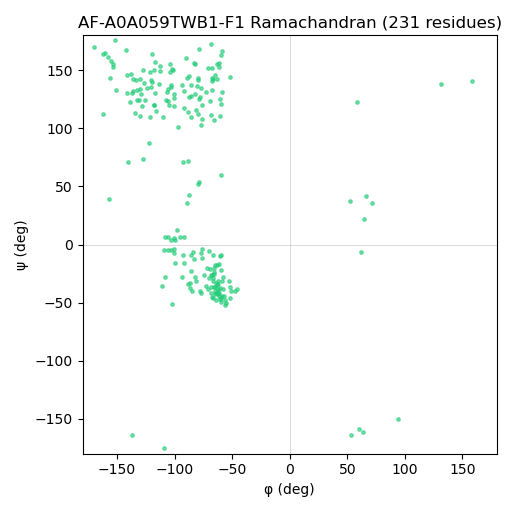98 THR A N 1
ATOM 1553 C CA . THR A 1 198 ? 15.447 3.276 4.973 1.00 85.62 198 THR A CA 1
ATOM 1554 C C . THR A 1 198 ? 16.474 2.302 4.426 1.00 85.62 198 THR A C 1
ATOM 1556 O O . THR A 1 198 ? 17.045 1.504 5.175 1.00 85.62 198 THR A O 1
ATOM 1559 N N . VAL A 1 199 ? 16.693 2.333 3.119 1.00 82.00 199 VAL A N 1
ATOM 1560 C CA . VAL A 1 199 ? 17.590 1.408 2.423 1.00 82.00 199 VAL A CA 1
ATOM 1561 C C . VAL A 1 199 ? 18.649 2.183 1.656 1.00 82.00 199 VAL A C 1
ATOM 1563 O O . VAL A 1 199 ? 18.346 3.153 0.965 1.00 82.00 199 VAL A O 1
ATOM 1566 N N . GLU A 1 200 ? 19.908 1.747 1.763 1.00 84.56 200 GLU A N 1
ATOM 1567 C CA . GLU A 1 200 ? 20.970 2.254 0.891 1.00 84.56 200 GLU A CA 1
ATOM 1568 C C . GLU A 1 200 ? 20.609 1.919 -0.557 1.00 84.56 200 GLU A C 1
ATOM 1570 O O . GLU A 1 200 ? 20.399 0.748 -0.886 1.00 84.56 200 GLU A O 1
ATOM 1575 N N . SER A 1 201 ? 20.581 2.933 -1.422 1.00 79.62 201 SER A N 1
ATOM 1576 C CA . SER A 1 201 ? 20.074 2.814 -2.793 1.00 79.62 201 SER A CA 1
ATOM 1577 C C . SER A 1 201 ? 20.710 1.645 -3.549 1.00 79.62 201 SER A C 1
ATOM 1579 O O . SER A 1 201 ? 20.005 0.817 -4.110 1.00 79.62 201 SER A O 1
ATOM 1581 N N . LYS A 1 202 ? 22.035 1.487 -3.470 1.00 79.88 202 LYS A N 1
ATOM 1582 C CA . LYS A 1 202 ? 22.808 0.421 -4.139 1.00 79.88 202 LYS A CA 1
ATOM 1583 C C . LYS A 1 202 ? 22.448 -1.023 -3.734 1.00 79.88 202 LYS A C 1
ATOM 1585 O O . LYS A 1 202 ? 22.875 -1.950 -4.414 1.00 79.88 202 LYS A O 1
ATOM 1590 N N . ASN A 1 203 ? 21.746 -1.227 -2.617 1.00 76.25 203 ASN A N 1
ATOM 1591 C CA . ASN A 1 203 ? 21.418 -2.556 -2.083 1.00 76.25 203 ASN A CA 1
ATOM 1592 C C . ASN A 1 203 ? 19.981 -2.996 -2.423 1.00 76.25 203 ASN A C 1
ATOM 1594 O O . ASN A 1 203 ? 19.537 -4.040 -1.947 1.00 76.25 203 ASN A O 1
ATOM 1598 N N . ILE A 1 204 ? 19.244 -2.202 -3.202 1.00 72.00 204 ILE A N 1
ATOM 1599 C CA . ILE A 1 204 ? 17.831 -2.443 -3.511 1.00 72.00 204 ILE A CA 1
ATOM 1600 C C . ILE A 1 204 ? 17.704 -3.257 -4.800 1.00 72.00 204 ILE A C 1
ATOM 1602 O O . ILE A 1 204 ? 18.316 -2.923 -5.814 1.00 72.00 204 ILE A O 1
ATOM 1606 N N . THR A 1 205 ? 16.885 -4.308 -4.758 1.00 75.62 205 THR A N 1
ATOM 1607 C CA . THR A 1 205 ? 16.532 -5.123 -5.928 1.00 75.62 205 THR A CA 1
ATOM 1608 C C . THR A 1 205 ? 15.148 -4.775 -6.465 1.00 75.62 205 THR A C 1
ATOM 1610 O O . THR A 1 205 ? 15.012 -4.493 -7.652 1.00 75.62 205 THR A O 1
ATOM 1613 N N . ASP A 1 206 ? 14.142 -4.760 -5.590 1.00 82.44 206 ASP A N 1
ATOM 1614 C CA . ASP A 1 206 ? 12.726 -4.601 -5.931 1.00 82.44 206 ASP A CA 1
ATOM 1615 C C . ASP A 1 206 ? 11.920 -4.093 -4.718 1.00 82.44 206 ASP A C 1
ATOM 1617 O O . ASP A 1 206 ? 12.373 -4.187 -3.570 1.00 82.44 206 ASP A O 1
ATOM 1621 N N . PHE A 1 207 ? 10.721 -3.550 -4.966 1.00 82.62 207 PHE A N 1
ATOM 1622 C CA . PHE A 1 207 ? 9.879 -2.948 -3.925 1.00 82.62 207 PHE A CA 1
ATOM 1623 C C . PHE A 1 207 ? 9.404 -3.974 -2.895 1.00 82.62 207 PHE A C 1
ATOM 1625 O O . PHE A 1 207 ? 9.415 -3.712 -1.690 1.00 82.62 207 PHE A O 1
ATOM 1632 N N . HIS A 1 208 ? 9.051 -5.172 -3.356 1.00 83.38 208 HIS A N 1
ATOM 1633 C CA . HIS A 1 208 ? 8.628 -6.277 -2.505 1.00 83.38 208 HIS A CA 1
ATOM 1634 C C . HIS A 1 208 ? 9.688 -6.612 -1.443 1.00 83.38 208 HIS A C 1
ATOM 1636 O O . HIS A 1 208 ? 9.400 -6.617 -0.247 1.00 83.38 208 HIS A O 1
ATOM 1642 N N . SER A 1 209 ? 10.936 -6.824 -1.850 1.00 80.31 209 SER A N 1
ATOM 1643 C CA . SER A 1 209 ? 12.062 -7.154 -0.976 1.00 80.31 209 SER A CA 1
ATOM 1644 C C . SER A 1 209 ? 12.358 -6.040 0.025 1.00 80.31 209 SER A C 1
ATOM 1646 O O . SER A 1 209 ? 12.733 -6.318 1.164 1.00 80.31 209 SER A O 1
ATOM 1648 N N . VAL A 1 210 ? 12.160 -4.778 -0.360 1.00 78.25 210 VAL A N 1
ATOM 1649 C CA . VAL A 1 210 ? 12.315 -3.635 0.548 1.00 78.25 210 VAL A CA 1
ATOM 1650 C C . VAL A 1 210 ? 11.236 -3.648 1.633 1.00 78.25 210 VAL A C 1
ATOM 1652 O O . VAL A 1 210 ? 11.565 -3.514 2.811 1.00 78.25 210 VAL A O 1
ATOM 1655 N N . ILE A 1 211 ? 9.972 -3.883 1.272 1.00 79.69 211 ILE A N 1
ATOM 1656 C CA . ILE A 1 211 ? 8.857 -3.913 2.230 1.00 79.69 211 ILE A CA 1
ATOM 1657 C C . ILE A 1 211 ? 8.878 -5.167 3.119 1.00 79.69 211 ILE A C 1
ATOM 1659 O O . ILE A 1 211 ? 8.597 -5.058 4.307 1.00 79.69 211 ILE A O 1
ATOM 1663 N N . PHE A 1 212 ? 9.280 -6.337 2.615 1.00 71.81 212 PHE A N 1
ATOM 1664 C CA . PHE A 1 212 ? 9.391 -7.555 3.436 1.00 71.81 212 PHE A CA 1
ATOM 1665 C C . PHE A 1 212 ? 10.545 -7.513 4.445 1.00 71.81 212 PHE A C 1
ATOM 1667 O O . PHE A 1 212 ? 10.463 -8.130 5.507 1.00 71.81 212 PHE A O 1
ATOM 1674 N N . ASN A 1 213 ? 11.618 -6.785 4.131 1.00 65.62 213 ASN A N 1
ATOM 1675 C CA . ASN A 1 213 ? 12.703 -6.525 5.078 1.00 65.62 213 ASN A CA 1
ATOM 1676 C C . ASN A 1 213 ? 12.428 -5.305 5.969 1.00 65.62 213 ASN A C 1
ATOM 1678 O O . ASN A 1 213 ? 13.171 -5.054 6.924 1.00 65.62 213 ASN A O 1
ATOM 1682 N N . ALA A 1 214 ? 11.378 -4.539 5.669 1.00 59.56 214 ALA A N 1
ATOM 1683 C CA . ALA A 1 214 ? 10.950 -3.446 6.511 1.00 59.56 214 ALA A CA 1
ATOM 1684 C C . ALA A 1 214 ? 10.409 -3.996 7.828 1.00 59.56 214 ALA A C 1
ATOM 1686 O O . ALA A 1 214 ? 9.724 -5.017 7.876 1.00 59.56 214 ALA A O 1
ATOM 1687 N N . ARG A 1 215 ? 10.710 -3.308 8.931 1.00 52.25 215 ARG A N 1
ATOM 1688 C CA . ARG A 1 215 ? 10.126 -3.694 10.213 1.00 52.25 215 ARG A CA 1
ATOM 1689 C C . ARG A 1 215 ? 8.632 -3.362 10.160 1.00 52.25 215 ARG A C 1
ATOM 1691 O O . ARG A 1 215 ? 8.313 -2.187 9.945 1.00 52.25 215 ARG A O 1
ATOM 1698 N N . PRO A 1 216 ? 7.717 -4.324 10.386 1.00 49.03 216 PRO A N 1
ATOM 1699 C CA . PRO A 1 216 ? 6.362 -3.961 10.764 1.00 49.03 216 PRO A CA 1
ATOM 1700 C C . PRO A 1 216 ? 6.492 -3.186 12.073 1.00 49.03 216 PRO A C 1
ATOM 1702 O O . PRO A 1 216 ? 6.929 -3.735 13.081 1.00 49.03 216 PRO A O 1
ATOM 1705 N N . MET A 1 217 ? 6.225 -1.881 12.041 1.00 43.91 217 MET A N 1
ATOM 1706 C CA . MET A 1 217 ? 6.304 -1.080 13.255 1.00 43.91 217 MET A CA 1
ATOM 1707 C C . MET A 1 217 ? 5.056 -1.377 14.070 1.00 43.91 217 MET A C 1
ATOM 1709 O O . MET A 1 217 ? 3.973 -0.868 13.769 1.00 43.91 217 MET A O 1
ATOM 1713 N N . MET A 1 218 ? 5.208 -2.190 15.115 1.00 43.03 218 MET A N 1
ATOM 1714 C CA . MET A 1 218 ? 4.207 -2.222 16.169 1.00 43.03 218 MET A CA 1
ATOM 1715 C C . MET A 1 218 ? 4.140 -0.823 16.799 1.00 43.03 218 MET A C 1
ATOM 1717 O O . MET A 1 218 ? 5.126 -0.079 16.742 1.00 43.03 218 MET A O 1
ATOM 1721 N N . PRO A 1 219 ? 3.017 -0.434 17.427 1.00 41.28 219 PRO A N 1
ATOM 1722 C CA . PRO A 1 219 ? 2.945 0.823 18.172 1.00 41.28 219 PRO A CA 1
ATOM 1723 C C . PRO A 1 219 ? 4.173 1.028 19.079 1.00 41.28 219 PRO A C 1
ATOM 1725 O O . PRO A 1 219 ? 4.753 2.106 19.119 1.00 41.28 219 PRO A O 1
ATOM 1728 N N . ASP A 1 220 ? 4.672 -0.035 19.705 1.00 41.28 220 ASP A N 1
ATOM 1729 C CA . ASP A 1 220 ? 5.797 0.038 20.638 1.00 41.28 220 ASP A CA 1
ATOM 1730 C C . ASP A 1 220 ? 7.171 0.304 19.989 1.00 41.28 220 ASP A C 1
ATOM 1732 O O . ASP A 1 220 ? 8.062 0.807 20.681 1.00 41.28 220 ASP A O 1
ATOM 1736 N N . ASP A 1 221 ? 7.325 0.042 18.683 1.00 38.97 221 ASP A N 1
ATOM 1737 C CA . ASP A 1 221 ? 8.568 0.210 17.905 1.00 38.97 221 ASP A CA 1
ATOM 1738 C C . ASP A 1 221 ? 8.781 1.640 17.389 1.00 38.97 221 ASP A C 1
ATOM 1740 O O . ASP A 1 221 ? 9.811 1.966 16.794 1.00 38.97 221 ASP A O 1
ATOM 1744 N N . VAL A 1 222 ? 7.794 2.512 17.579 1.00 42.53 222 VAL A N 1
ATOM 1745 C CA . VAL A 1 222 ? 7.874 3.913 17.169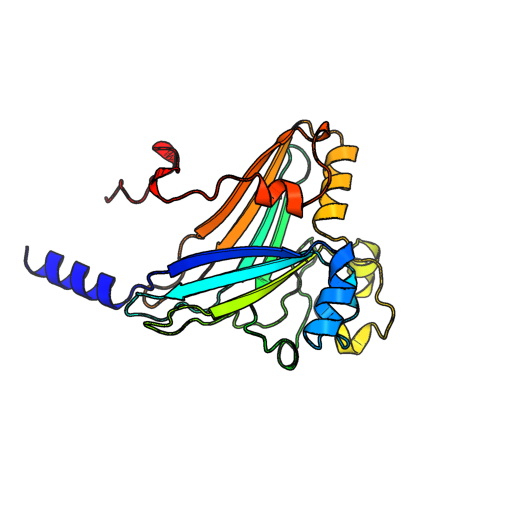 1.00 42.53 222 VAL A CA 1
ATOM 1746 C C . VAL A 1 222 ? 8.823 4.664 18.112 1.00 42.53 222 VAL A C 1
ATOM 1748 O O . VAL A 1 222 ? 8.676 4.536 19.323 1.00 42.53 222 VAL A O 1
ATOM 1751 N N . PRO A 1 223 ? 9.796 5.452 17.612 1.00 42.69 223 PRO A N 1
ATOM 1752 C CA . PRO A 1 223 ? 10.656 6.280 18.463 1.00 42.69 223 PRO A CA 1
ATOM 1753 C C . PRO A 1 223 ? 9.829 7.153 19.411 1.00 42.69 223 PRO A C 1
ATOM 1755 O O . PRO A 1 223 ? 8.777 7.635 19.007 1.00 42.69 223 PRO A O 1
ATOM 1758 N N . GLU A 1 224 ? 10.285 7.386 20.642 1.00 42.97 224 GLU A N 1
ATOM 1759 C CA . GLU A 1 224 ? 9.591 8.214 21.650 1.00 42.97 224 GLU A CA 1
ATOM 1760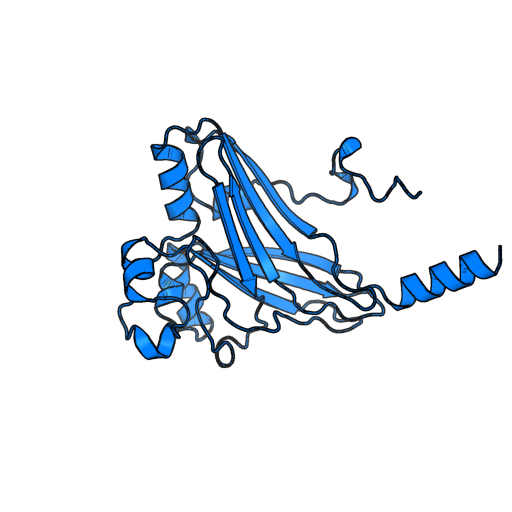 C C . GLU A 1 224 ? 9.176 9.593 21.110 1.00 42.97 224 GLU A C 1
ATOM 1762 O O . GLU A 1 224 ? 8.048 10.038 21.326 1.00 42.97 224 GLU A O 1
ATOM 1767 N N . GLU A 1 225 ? 10.028 10.246 20.308 1.00 40.34 225 GLU A N 1
ATOM 1768 C CA . GLU A 1 225 ? 9.673 11.499 19.624 1.00 40.34 225 GLU A CA 1
ATOM 1769 C C . GLU A 1 225 ? 8.465 11.379 18.673 1.00 40.34 225 GLU A C 1
ATOM 1771 O O . GLU A 1 225 ? 7.787 12.369 18.403 1.00 40.34 225 GLU A O 1
ATOM 1776 N N . ASN A 1 226 ? 8.163 10.160 18.228 1.00 38.00 226 ASN A N 1
ATOM 1777 C CA . ASN A 1 226 ? 7.074 9.786 17.337 1.00 38.00 226 ASN A CA 1
ATOM 1778 C C . ASN A 1 226 ? 5.945 9.000 18.054 1.00 38.00 226 ASN A C 1
ATOM 1780 O O . ASN A 1 226 ? 4.913 8.757 17.426 1.00 38.00 226 ASN A O 1
ATOM 1784 N N . LYS A 1 227 ? 6.075 8.652 19.351 1.00 39.34 227 LYS A N 1
ATOM 1785 C CA . LYS A 1 227 ? 5.025 8.041 20.207 1.00 39.34 227 LYS A CA 1
ATOM 1786 C C . LYS A 1 227 ? 4.023 9.083 20.714 1.00 39.34 227 LYS A C 1
ATOM 1788 O O . LYS A 1 227 ? 3.753 9.238 21.903 1.00 39.34 227 LYS A O 1
ATOM 1793 N N . TRP A 1 228 ? 3.438 9.844 19.799 1.00 45.56 228 TRP A N 1
ATOM 1794 C CA . TRP A 1 228 ? 2.550 10.964 20.135 1.00 45.56 228 TRP A CA 1
ATOM 1795 C C . TRP A 1 228 ? 1.225 10.547 20.804 1.00 45.56 228 TRP A C 1
ATOM 1797 O O . TRP A 1 228 ? 0.500 11.417 21.273 1.00 45.56 228 TRP A O 1
ATOM 1807 N N . TRP A 1 229 ? 0.891 9.253 20.874 1.00 42.81 229 TRP A N 1
ATOM 1808 C CA . TRP A 1 229 ? -0.266 8.755 21.635 1.00 42.81 229 TRP A CA 1
ATOM 1809 C C . TRP A 1 229 ? -0.035 8.713 23.153 1.00 42.81 229 TRP A C 1
ATOM 1811 O O . TRP A 1 229 ? -1.002 8.541 23.890 1.00 42.81 229 TRP A O 1
ATOM 1821 N N . GLU A 1 230 ? 1.202 8.885 23.630 1.00 35.66 230 GLU A N 1
ATOM 1822 C CA . GLU A 1 230 ? 1.502 9.056 25.063 1.00 35.66 230 GLU A CA 1
ATOM 1823 C C . GLU A 1 230 ? 1.525 10.528 25.490 1.00 35.66 230 GLU A C 1
ATOM 1825 O O . GLU A 1 230 ? 1.401 10.846 26.672 1.00 35.66 230 GLU A O 1
ATOM 1830 N N . LYS A 1 231 ? 1.601 11.454 24.529 1.00 32.22 231 LYS A N 1
ATOM 1831 C CA . LYS A 1 231 ? 1.483 12.893 24.778 1.00 32.22 231 LYS A CA 1
ATOM 1832 C C . LYS A 1 231 ? 0.031 13.324 24.610 1.00 32.22 231 LYS A C 1
ATOM 1834 O O . LYS A 1 231 ? -0.335 13.978 23.639 1.00 32.22 231 LYS A O 1
ATOM 1839 N N . SER A 1 232 ? -0.802 12.919 25.562 1.00 30.28 232 SER A N 1
ATOM 1840 C CA . SER A 1 232 ? -2.083 13.579 25.795 1.00 30.28 232 SER A CA 1
ATOM 1841 C C . SER A 1 232 ? -1.835 14.904 26.521 1.00 30.28 232 SER A C 1
ATOM 1843 O O . SER A 1 232 ? -1.509 14.888 27.710 1.00 30.28 232 SER A O 1
ATOM 1845 N N . GLU A 1 233 ? -2.009 16.020 25.816 1.00 34.22 233 GLU A N 1
ATOM 1846 C CA . GLU A 1 233 ? -2.595 17.230 26.407 1.00 34.22 233 GLU A CA 1
ATOM 1847 C C . GLU A 1 233 ? -4.070 17.315 26.001 1.00 34.22 233 GLU A C 1
ATOM 1849 O O . GLU A 1 233 ? -4.370 17.078 24.807 1.00 34.22 233 GLU A O 1
#

Secondary structure (DSSP, 8-state):
-HHHHHHHHHHHHT---EEEEEEEEE-HHHHHHHHHHHT-TT-GGGGGSEEEEEEEEE-SSS-EEEEEEEEEEE-SS-EEEEEEEPBSS-GGG-------SSS----S-SS-EEE-TT---EEEEEEEEEE-HHHHHHHTT---HHHHSTTS---EEEHHHHHHHHHHTT-SEEEEEEEEEEEETTEE-PPEEEEEEEEEGGG---HHHHHHHSB---GGGS-GGG-TTS---

Nearest PDB structures (foldseek):
  1xvs-assembly1_B  TM=5.250E-01  e=1.697E-03  Vibrio cholerae
  1xq4-assembly1_A  TM=4.911E-01  e=2.139E-03  Bordetella pertussis
  1tza-assembly1_B  TM=5.413E-01  e=8.578E-03  Shewanella oneidensis MR-1
  6jxg-assembly1_A  TM=4.097E-01  e=2.892E-02  Chaetomella raphigera
  8ekl-assembly1_G  TM=2.614E-01  e=1.952E-01  Clostridioides difficile R20291

Foldseek 3Di:
DVVVVVVVVVVQLFDWDKDWPDKAKAFLCCVVVVCVVLVVLLQLVLNQWIKMKTKMWTQGNWKWKQKWKWKWKDFPVDIAIEIEAWAQSPLVQQDFWDADLDFYYDYSDPIGDMDGHGGGITMTMTTAWGDDPVVSVVAPGTDTCSVPAPNDRPDIHYPFNVLVVCLVVPGQKIKIFMWIWTATSVGTDDIQTQFIDIDGSVVDRGNRVRRVPGDRDDLVNQPPVRNCVVPDD

Mean predicted aligned error: 10.67 Å

Sequence (233 aa):
MILNEEKKQTEFQSKALLRIEDLQVIPAEKVSEYATNNGLDTWPHLLHADLVEVTLSNFGRAPAEELRVEAMLNGNKIGWESQGPLIQGEWKTALKKMTGPRMDAIRLNDQGGVIGTNEREKVYTTSLHAVTDEIEEQLGDDVCINETMGDNPPGFLSASELLWIFQDSGESEIDAGVRLWYKDGLGDRRPIRLGYTTVESKNITDFHSVIFNARPMMPDDVPEENKWWEKSE